Protein AF-A0A2K2TWF6-F1 (afdb_monomer_lite)

Foldseek 3Di:
DVVVVVVVVVVVVVVVVVVVVVVVCVCPPLVNLLVVLLVQLVVCLVVLVLVSSLVSLVSNCVSPVLPLVSLQSNLSSLCSLLPDPPVVDPDHSVVSLVSSLVSLVSSCVSPVQPLVSLVVQLVSCVVVVVVVSNLVSLVSSCVNHVDCVSVVVNLVSVQDDQADFQDDPWVLVVVQVCVVLVNPDDTDGLVSQQQFAEWAAEASPDIDTFGDDPPPDPDGPPVCQKDWDWDDDPDDPDDPLIETAWIWGNDPPIDTHQAHHEDADDLSVSSNQNYAYYHHERYAHADPVSCVSDNHQAYYYWQYNHPDCPSRVVHDPDDDDPSRHDGGDDPPVPPPD

pLDDT: mean 84.94, std 15.33, range [34.47, 98.81]

Secondary structure (DSSP, 8-state):
-HHHHHHHHHHHHHHHHHHHHHHHHHHTSHHHHHHHHHHHHHHHHHTT-HHHHHHHHHHHHHH-TT-HHHHHHHHHHHHHHHH-S---SSS-HHHHHHHHHHHHHHHHHH-TT-HHHHHHHHHHHHHTT-HHHHHHHHHHHHHHH--HHHHHHHHHHHSPPTTSBP--S-HHHHHHHHHHHT--SSPPBHHHHTTEEEEEEETTTEEEEEEPPTT--S-------EEEEEE---SSTT----EEEEEEESSTT---B-S-------GGGGG-TT--EEEEESS-----GGGGG---SEEE-TTS--S--TTTTTT-SSPPPGGGGS--S--TTSS--

Radius of gyration: 33.36 Å; chains: 1; bounding box: 85×52×114 Å

Sequence (337 aa):
MKKQLKLILCLSAVLLGIICAALILFFTSPKQRLGRQMTLGAKYLTENNYEEAVIAFTAAIEIAPRAAEAYIGRAEAYMGLAAAPENTSTAGPEQWYADAENDYLTALSIDESIGEAYYKLAGLYTDQSRLDDLIHILRDGYNATGDEGFRKQLDELDKPAGDDIVQWSDPVMEKMVREAINIESGPVYVKDLDSIWSLDILGDRYIFISKRPENNTTESESNSNWGYRILSRASAGDDNSWKLEAFFSLSEDSEEITVKGNIQNIDSLWYFRDLQTVQIIANHISDVSVLKRLNLISANFWANDITDTSLLEQYNAFKHNPEQFVEIGDIMSSSKN

Structure (mmCIF, N/CA/C/O backbone):
data_AF-A0A2K2TWF6-F1
#
_entry.id   AF-A0A2K2TWF6-F1
#
loop_
_atom_site.group_PDB
_atom_site.id
_atom_site.type_symbol
_atom_site.label_atom_id
_atom_site.label_alt_id
_atom_site.label_comp_id
_atom_site.label_asym_id
_atom_site.label_entity_id
_atom_site.label_seq_id
_atom_site.pdbx_PDB_ins_code
_atom_site.Cartn_x
_atom_site.Cartn_y
_atom_site.Cartn_z
_atom_site.occupancy
_atom_site.B_iso_or_equiv
_atom_site.auth_seq_id
_atom_site.auth_comp_id
_atom_site.auth_asym_id
_atom_site.auth_atom_id
_atom_site.pdbx_PDB_model_num
ATOM 1 N N . MET A 1 1 ? -53.150 34.561 57.445 1.00 69.75 1 MET A N 1
ATOM 2 C CA . MET A 1 1 ? -51.692 34.292 57.364 1.00 69.75 1 MET A CA 1
ATOM 3 C C . MET A 1 1 ? -51.300 32.837 57.641 1.00 69.75 1 MET A C 1
ATOM 5 O O . MET A 1 1 ? -50.736 32.226 56.748 1.00 69.75 1 MET A O 1
ATOM 9 N N . LYS A 1 2 ? -51.616 32.221 58.795 1.00 75.81 2 LYS A N 1
ATOM 10 C CA . LYS A 1 2 ? -51.125 30.857 59.128 1.00 75.81 2 LYS A CA 1
ATOM 11 C C . LYS A 1 2 ? -51.535 29.736 58.147 1.00 75.81 2 LYS A C 1
ATOM 13 O O . LYS A 1 2 ? -50.724 28.862 57.869 1.00 75.81 2 LYS A O 1
ATOM 18 N N . LYS A 1 3 ? -52.764 29.750 57.607 1.00 79.12 3 LYS A N 1
ATOM 19 C CA . LYS A 1 3 ? -53.224 28.749 56.614 1.00 79.12 3 LYS A CA 1
ATOM 20 C C . LYS A 1 3 ? -52.509 28.883 55.260 1.00 79.12 3 LYS A C 1
ATOM 22 O O . LYS A 1 3 ? -52.091 27.880 54.702 1.00 79.12 3 LYS A O 1
ATOM 27 N N . GLN A 1 4 ? -52.324 30.119 54.794 1.00 78.62 4 GLN A N 1
ATOM 28 C CA . GLN A 1 4 ? -51.583 30.448 53.568 1.00 78.62 4 GLN A CA 1
ATOM 29 C C . GLN A 1 4 ? -50.115 29.994 53.669 1.00 78.62 4 GLN A C 1
ATOM 31 O O . GLN A 1 4 ? -49.613 29.330 52.772 1.00 78.62 4 GLN A O 1
ATOM 36 N N . LEU A 1 5 ? -49.458 30.240 54.811 1.00 85.06 5 LEU A N 1
ATOM 37 C CA . LEU A 1 5 ? -48.076 29.804 55.049 1.00 85.06 5 LEU A CA 1
ATOM 38 C C . LEU A 1 5 ? -47.923 28.271 55.046 1.00 85.06 5 LEU A C 1
ATOM 40 O O . LEU A 1 5 ? -46.985 27.750 54.453 1.00 85.06 5 LEU A O 1
ATOM 44 N N . LYS A 1 6 ? -48.862 27.538 55.666 1.00 85.88 6 LYS A N 1
ATOM 45 C CA . LYS A 1 6 ? -48.870 26.062 55.642 1.00 85.88 6 LYS A CA 1
ATOM 46 C C . LYS A 1 6 ? -49.064 25.500 54.232 1.00 85.88 6 LYS A C 1
ATOM 48 O O . LYS A 1 6 ? -48.453 24.492 53.902 1.00 85.88 6 LYS A O 1
ATOM 53 N N . LEU A 1 7 ? -49.895 26.147 53.415 1.00 87.69 7 LEU A N 1
ATOM 54 C CA . LEU A 1 7 ? -50.130 25.733 52.033 1.00 87.69 7 LEU A CA 1
ATOM 55 C C . LEU A 1 7 ? -48.883 25.942 51.163 1.00 87.69 7 LEU A C 1
ATOM 57 O O . LEU A 1 7 ? -48.507 25.034 50.430 1.00 87.69 7 LEU A O 1
ATOM 61 N N . ILE A 1 8 ? -48.208 27.089 51.299 1.00 89.69 8 ILE A N 1
ATOM 62 C CA . ILE A 1 8 ? -46.963 27.389 50.574 1.00 89.69 8 ILE A CA 1
ATOM 63 C C . ILE A 1 8 ? -45.859 26.393 50.949 1.00 89.69 8 ILE A C 1
ATOM 65 O O . ILE A 1 8 ? -45.237 25.830 50.056 1.00 89.69 8 ILE A O 1
ATOM 69 N N . LEU A 1 9 ? -45.668 26.113 52.245 1.00 87.94 9 LEU A N 1
ATOM 70 C CA . LEU A 1 9 ? -44.689 25.121 52.716 1.00 87.94 9 LEU A CA 1
ATOM 71 C C . LEU A 1 9 ? -44.977 23.708 52.182 1.00 87.94 9 LEU A C 1
ATOM 73 O O . LEU A 1 9 ? -44.053 22.971 51.843 1.00 87.94 9 LEU A O 1
ATOM 77 N N . CYS A 1 10 ? -46.256 23.333 52.085 1.00 90.19 10 CYS A N 1
ATOM 78 C CA . CYS A 1 10 ? -46.664 22.042 51.534 1.00 90.19 10 CYS A CA 1
ATOM 79 C C . CYS A 1 10 ? -46.370 21.962 50.026 1.00 90.19 10 CYS A C 1
ATOM 81 O O . CYS A 1 10 ? -45.760 21.002 49.563 1.00 90.19 10 CYS A O 1
ATOM 83 N N . LEU A 1 11 ? -46.720 23.006 49.266 1.00 89.81 11 LEU A N 1
ATOM 84 C CA . LEU A 1 11 ? -46.451 23.084 47.826 1.00 89.81 11 LEU A CA 1
ATOM 85 C C . LEU A 1 11 ? -44.948 23.098 47.513 1.00 89.81 11 LEU A C 1
ATOM 87 O O . LEU A 1 11 ? -44.521 22.411 46.588 1.00 89.81 11 LEU A O 1
ATOM 91 N N . SER A 1 12 ? -44.132 23.812 48.296 1.00 88.19 12 SER A N 1
ATOM 92 C CA . SER A 1 12 ? -42.675 23.811 48.119 1.00 88.19 12 SER A CA 1
ATOM 93 C C . SER A 1 12 ? -42.048 22.449 48.423 1.00 88.19 12 SER A C 1
ATOM 95 O O . SER A 1 12 ? -41.129 22.039 47.722 1.00 88.19 12 SER A O 1
ATOM 97 N N . ALA A 1 13 ? -42.554 21.725 49.428 1.00 89.44 13 ALA A N 1
ATOM 98 C CA . ALA A 1 13 ? -42.077 20.380 49.749 1.00 89.44 13 ALA A CA 1
ATOM 99 C C . ALA A 1 13 ? -42.429 19.366 48.645 1.00 89.44 13 ALA A C 1
ATOM 101 O O . ALA A 1 13 ? -41.592 18.545 48.276 1.00 89.44 13 ALA A O 1
ATOM 102 N N . VAL A 1 14 ? -43.634 19.460 48.070 1.00 91.44 14 VAL A N 1
ATOM 103 C CA . VAL A 1 14 ? -44.048 18.631 46.925 1.00 91.44 14 VAL A CA 1
ATOM 104 C C . VAL A 1 14 ? -43.201 18.942 45.690 1.00 91.44 14 VAL A C 1
ATOM 106 O O . VAL A 1 14 ? -42.706 18.019 45.048 1.00 91.44 14 VAL A O 1
ATOM 109 N N . LEU A 1 15 ? -42.970 20.223 45.384 1.00 91.88 15 LEU A N 1
ATOM 110 C CA . LEU A 1 15 ? -42.128 20.630 44.257 1.00 91.88 15 LEU A CA 1
ATOM 111 C C . LEU A 1 15 ? -40.683 20.131 44.416 1.00 91.88 15 LEU A C 1
ATOM 113 O O . LEU A 1 15 ? -40.119 19.596 43.466 1.00 91.88 15 LEU A O 1
ATOM 117 N N . LEU A 1 16 ? -40.105 20.240 45.617 1.00 91.62 16 LEU A N 1
ATOM 118 C CA . LEU A 1 16 ? -38.772 19.711 45.909 1.00 91.62 16 LEU A CA 1
ATOM 119 C C . LEU A 1 16 ? -38.723 18.185 45.745 1.00 91.62 16 LEU A C 1
ATOM 121 O O . LEU A 1 16 ? -37.783 17.668 45.151 1.00 91.62 16 LEU A O 1
ATOM 125 N N . GLY A 1 17 ? -39.756 17.468 46.200 1.00 89.38 17 GLY A N 1
ATOM 126 C CA . GLY A 1 17 ? -39.878 16.022 46.003 1.00 89.38 17 GLY A CA 1
ATOM 127 C C . GLY A 1 17 ? -39.926 15.618 44.526 1.00 89.38 17 GLY A C 1
ATOM 128 O O . GLY A 1 17 ? -39.245 14.675 44.129 1.00 89.38 17 GLY A O 1
ATOM 129 N N . ILE A 1 18 ? -40.661 16.365 43.695 1.00 89.25 18 ILE A N 1
ATOM 130 C CA . ILE A 1 18 ? -40.729 16.145 42.241 1.00 89.25 18 ILE A CA 1
ATOM 131 C C . ILE A 1 18 ? -39.372 16.421 41.582 1.00 89.25 18 ILE A C 1
ATOM 133 O O . ILE A 1 18 ? -38.935 15.633 40.748 1.00 89.25 18 ILE A O 1
ATOM 137 N N . ILE A 1 19 ? -38.677 17.492 41.979 1.00 87.88 19 ILE A N 1
ATOM 138 C CA . ILE A 1 19 ? -37.335 17.817 41.470 1.00 87.88 19 ILE A CA 1
ATOM 139 C C . ILE A 1 19 ? -36.333 16.722 41.856 1.00 87.88 19 ILE A C 1
ATOM 141 O O . ILE A 1 19 ? -35.586 16.254 41.002 1.00 87.88 19 ILE A O 1
ATOM 145 N N . CYS A 1 20 ? -36.339 16.259 43.108 1.00 84.62 20 CYS A N 1
ATOM 146 C CA . CYS A 1 20 ? -35.478 15.161 43.550 1.00 84.62 20 CYS A CA 1
ATOM 147 C C . CYS A 1 20 ? -35.775 13.859 42.795 1.00 84.62 20 CYS A C 1
ATOM 149 O O . CYS A 1 20 ? -34.843 13.197 42.344 1.00 84.62 20 CYS A O 1
ATOM 151 N N . ALA A 1 21 ? -37.049 13.508 42.598 1.00 80.06 21 ALA A N 1
ATOM 152 C CA . ALA A 1 21 ? -37.434 12.333 41.821 1.00 80.06 21 ALA A CA 1
ATOM 153 C C . ALA A 1 21 ? -37.008 12.452 40.348 1.00 80.06 21 ALA A C 1
ATOM 155 O O . ALA A 1 21 ? -36.460 11.504 39.791 1.00 80.06 21 ALA A O 1
ATOM 156 N N . ALA A 1 22 ? -37.186 13.625 39.733 1.00 78.69 22 ALA A N 1
ATOM 157 C CA . ALA A 1 22 ? -36.748 13.894 38.366 1.00 78.69 22 ALA A CA 1
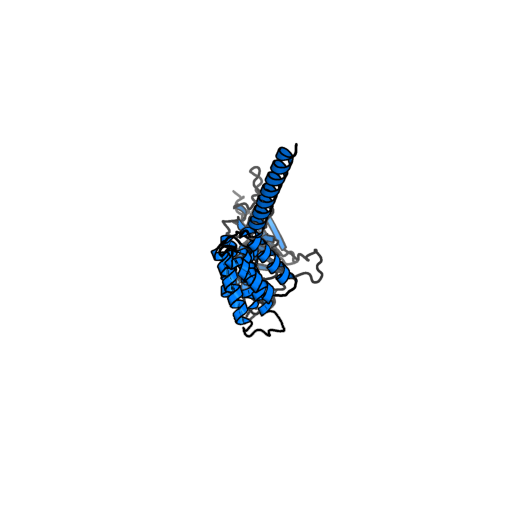ATOM 158 C C . ALA A 1 22 ? -35.220 13.809 38.222 1.00 78.69 22 ALA A C 1
ATOM 160 O O . ALA A 1 22 ? -34.733 13.232 37.254 1.00 78.69 22 ALA A O 1
ATOM 161 N N . LEU A 1 23 ? -34.459 14.314 39.200 1.00 76.12 23 LEU A N 1
ATOM 162 C CA . LEU A 1 23 ? -33.000 14.195 39.230 1.00 76.12 23 LEU A CA 1
ATOM 163 C C . LEU A 1 23 ? -32.554 12.737 39.378 1.00 76.12 23 LEU A C 1
ATOM 165 O O . LEU A 1 23 ? -31.667 12.302 38.652 1.00 76.12 23 LEU A O 1
ATOM 169 N N . ILE A 1 24 ? -33.186 11.956 40.259 1.00 75.94 24 ILE A N 1
ATOM 170 C CA . ILE A 1 24 ? -32.882 10.526 40.415 1.00 75.94 24 ILE A CA 1
ATOM 171 C C . ILE A 1 24 ? -33.171 9.771 39.114 1.00 75.94 24 ILE A C 1
ATOM 173 O O . ILE A 1 24 ? -32.321 9.012 38.654 1.00 75.94 24 ILE A O 1
ATOM 177 N N . LEU A 1 25 ? -34.326 10.006 38.484 1.00 71.56 25 LEU A N 1
ATOM 178 C CA . LEU A 1 25 ? -34.687 9.402 37.196 1.00 71.56 25 LEU A CA 1
ATOM 179 C C . LEU A 1 25 ? -33.728 9.813 36.068 1.00 71.56 25 LEU A C 1
ATOM 181 O O . LEU A 1 25 ? -33.372 8.990 35.227 1.00 71.56 25 LEU A O 1
ATOM 185 N N . PHE A 1 26 ? -33.256 11.060 36.071 1.00 72.06 26 PHE A N 1
ATOM 186 C CA . PHE A 1 26 ? -32.249 11.544 35.131 1.00 72.06 26 PHE A CA 1
ATOM 187 C C . PHE A 1 26 ? -30.906 10.820 35.332 1.00 72.06 26 PHE A C 1
ATOM 189 O O . PHE A 1 26 ? -30.399 10.210 34.386 1.00 72.06 26 PHE A O 1
ATOM 196 N N . PHE A 1 27 ? -30.385 10.785 36.566 1.00 69.06 27 PHE A N 1
ATOM 197 C CA . PHE A 1 27 ? -29.100 10.155 36.910 1.00 69.06 27 PHE A CA 1
ATOM 198 C C . PHE A 1 27 ? -29.069 8.630 36.770 1.00 69.06 27 PHE A C 1
ATOM 200 O O . PHE A 1 27 ? -27.999 8.044 36.597 1.00 69.06 27 PHE A O 1
ATOM 207 N N . THR A 1 28 ? -30.232 7.986 36.820 1.00 75.94 28 THR A N 1
ATOM 208 C CA . THR A 1 28 ? -30.375 6.530 36.651 1.00 75.94 28 THR A CA 1
ATOM 209 C C . THR A 1 28 ? -30.736 6.118 35.227 1.00 75.94 28 THR A C 1
ATOM 211 O O . THR A 1 28 ? -30.799 4.921 34.938 1.00 75.94 28 THR A O 1
ATOM 214 N N . SER A 1 29 ? -30.933 7.082 34.321 1.00 85.56 29 SER A N 1
ATOM 215 C CA . SER A 1 29 ? -31.333 6.795 32.946 1.00 85.56 29 SER A CA 1
ATOM 216 C C . SER A 1 29 ? -30.290 5.937 32.206 1.00 85.56 29 SER A C 1
ATOM 218 O O . SER A 1 29 ? -29.082 6.131 32.396 1.00 85.56 29 SER A O 1
ATOM 220 N N . PRO A 1 30 ? -30.721 5.013 31.320 1.00 86.50 30 PRO A N 1
ATOM 221 C CA . PRO A 1 30 ? -29.810 4.167 30.546 1.00 86.50 30 PRO A CA 1
ATOM 222 C C . PRO A 1 30 ? -28.743 4.964 29.790 1.00 86.50 30 PRO A C 1
ATOM 224 O O . PRO A 1 30 ? -27.576 4.597 29.820 1.00 86.50 30 PRO A O 1
ATOM 227 N N . LYS A 1 31 ? -29.110 6.116 29.210 1.00 88.12 31 LYS A N 1
ATOM 228 C CA . LYS A 1 31 ? -28.180 6.994 28.484 1.00 88.12 31 LYS A CA 1
ATOM 229 C C . LYS A 1 31 ? -27.039 7.512 29.368 1.00 88.12 31 LYS A C 1
ATOM 231 O O . LYS A 1 31 ? -25.892 7.532 28.936 1.00 88.12 31 LYS A O 1
ATOM 236 N N . GLN A 1 32 ? -27.330 7.917 30.605 1.00 88.75 32 GLN A N 1
ATOM 237 C CA . GLN A 1 32 ? -26.286 8.381 31.526 1.00 88.75 32 GLN A CA 1
ATOM 238 C C . GLN A 1 32 ? -25.436 7.246 32.076 1.00 88.75 32 GLN A C 1
ATOM 240 O O . GLN A 1 32 ? -24.232 7.416 32.265 1.00 88.75 32 GLN A O 1
ATOM 245 N N . ARG A 1 33 ? -26.052 6.090 32.341 1.00 91.12 33 ARG A N 1
ATOM 246 C CA . ARG A 1 33 ? -25.319 4.893 32.756 1.00 91.12 33 ARG A CA 1
ATOM 247 C C . ARG A 1 33 ? -24.355 4.443 31.662 1.00 91.12 33 ARG A C 1
ATOM 249 O O . ARG A 1 33 ? -23.192 4.230 31.976 1.00 91.12 33 ARG A O 1
ATOM 256 N N . LEU A 1 34 ? -24.810 4.395 30.408 1.00 94.81 34 LEU A N 1
ATOM 257 C CA . LEU A 1 34 ? -23.975 4.105 29.244 1.00 94.81 34 LEU A CA 1
ATOM 258 C C . LEU A 1 34 ? -22.795 5.074 29.167 1.00 94.81 34 LEU A C 1
ATOM 260 O O . LEU A 1 34 ? -21.652 4.637 29.198 1.00 94.81 34 LEU A O 1
ATOM 264 N N . GLY A 1 35 ? -23.063 6.386 29.159 1.00 94.38 35 GLY A N 1
ATOM 265 C CA . GLY A 1 35 ? -22.004 7.397 29.079 1.00 94.38 35 GLY A CA 1
ATOM 266 C C . GLY A 1 35 ? -20.960 7.260 30.193 1.00 94.38 35 GLY A C 1
ATOM 267 O O . GLY A 1 35 ? -19.765 7.367 29.937 1.00 94.38 35 GLY A O 1
ATOM 268 N N . ARG A 1 36 ? -21.395 6.942 31.419 1.00 94.38 36 ARG A N 1
ATOM 269 C CA . ARG A 1 36 ? -20.496 6.695 32.553 1.00 94.38 36 ARG A CA 1
ATOM 270 C C . ARG A 1 36 ? -19.623 5.459 32.349 1.00 94.38 36 ARG A C 1
ATOM 272 O O . ARG A 1 36 ? -18.432 5.544 32.620 1.00 94.38 36 ARG A O 1
ATOM 279 N N . GLN A 1 37 ? -20.203 4.345 31.900 1.00 97.81 37 GLN A N 1
ATOM 280 C CA . GLN A 1 37 ? -19.444 3.117 31.654 1.00 97.81 37 GLN A CA 1
ATOM 281 C C . GLN A 1 37 ? -18.440 3.299 30.513 1.00 97.81 37 GLN A C 1
ATOM 283 O O . GLN A 1 37 ? -17.290 2.913 30.663 1.00 97.81 37 GLN A O 1
ATOM 288 N N . MET A 1 38 ? -18.825 4.004 29.445 1.00 98.19 38 MET A N 1
ATOM 289 C CA . MET A 1 38 ? -17.913 4.371 28.355 1.00 98.19 38 MET A CA 1
ATOM 290 C C . MET A 1 38 ? -16.741 5.229 28.846 1.00 98.19 38 MET A C 1
ATOM 292 O O . MET A 1 38 ? -15.589 4.941 28.542 1.00 98.19 38 MET A O 1
ATOM 296 N N . THR A 1 39 ? -17.015 6.262 29.655 1.00 98.00 39 THR A N 1
ATOM 297 C CA . THR A 1 39 ? -15.953 7.111 30.231 1.00 98.00 39 THR A CA 1
ATOM 298 C C . THR A 1 39 ? -15.035 6.317 31.159 1.00 98.00 39 THR A C 1
ATOM 300 O O . THR A 1 39 ? -13.829 6.545 31.174 1.00 98.00 39 THR A O 1
ATOM 303 N N . LEU A 1 40 ? -15.595 5.396 31.944 1.00 97.94 40 LEU A N 1
ATOM 304 C CA . LEU A 1 40 ? -14.827 4.568 32.864 1.00 97.94 40 LEU A CA 1
ATOM 305 C C . LEU A 1 40 ? -13.935 3.568 32.116 1.00 97.94 40 LEU A C 1
ATOM 307 O O . LEU A 1 40 ? -12.756 3.478 32.436 1.00 97.94 40 LEU A O 1
ATOM 311 N N . GLY A 1 41 ? -14.467 2.884 31.099 1.00 98.19 41 GLY A N 1
ATOM 312 C CA . GLY A 1 41 ? -13.695 1.975 30.249 1.00 98.19 41 GLY A CA 1
ATOM 313 C C . GLY A 1 41 ? -12.541 2.689 29.550 1.00 98.19 41 GLY A C 1
ATOM 314 O O . GLY A 1 41 ? -11.399 2.254 29.655 1.00 98.19 41 GLY A O 1
ATOM 315 N N . ALA A 1 42 ? -12.807 3.853 28.947 1.00 98.12 42 ALA A N 1
ATOM 316 C CA . ALA A 1 42 ? -11.767 4.672 28.325 1.00 98.12 42 ALA A CA 1
ATOM 317 C C . ALA A 1 42 ? -10.696 5.122 29.334 1.00 98.12 42 ALA A C 1
ATOM 319 O O . ALA A 1 42 ? -9.506 5.081 29.037 1.00 98.12 42 ALA A O 1
ATOM 320 N N . LYS A 1 43 ? -11.099 5.506 30.553 1.00 98.38 43 LYS A N 1
ATOM 321 C CA . LYS A 1 43 ? -10.152 5.840 31.622 1.00 98.38 43 LYS A CA 1
ATOM 322 C C . LYS A 1 43 ? -9.259 4.642 31.966 1.00 98.38 43 LYS A C 1
ATOM 324 O O . LYS A 1 43 ? -8.046 4.802 32.053 1.00 98.38 43 LYS A O 1
ATOM 329 N N . TYR A 1 44 ? -9.839 3.460 32.147 1.00 98.06 44 TYR A N 1
ATOM 330 C CA . TYR A 1 44 ? -9.071 2.267 32.487 1.00 98.06 44 TYR A CA 1
ATOM 331 C C . TYR A 1 44 ? -8.105 1.847 31.375 1.00 98.06 44 TYR A C 1
ATOM 333 O O . TYR A 1 44 ? -6.965 1.517 31.691 1.00 98.06 44 TYR A O 1
ATOM 341 N N . LEU A 1 45 ? -8.489 1.981 30.099 1.00 96.81 45 LEU A N 1
ATOM 342 C CA . LEU A 1 45 ? -7.564 1.817 28.971 1.00 96.81 45 LEU A CA 1
ATOM 343 C C . LEU A 1 45 ? -6.356 2.750 29.086 1.00 96.81 45 LEU A C 1
ATOM 345 O O . LEU A 1 45 ? -5.223 2.299 28.981 1.00 96.81 45 LEU A O 1
ATOM 349 N N . THR A 1 46 ? -6.577 4.041 29.361 1.00 97.00 46 THR A N 1
ATOM 350 C CA . THR A 1 46 ? -5.468 5.007 29.492 1.00 97.00 46 THR A CA 1
ATOM 351 C C . THR A 1 46 ? -4.559 4.743 30.693 1.00 97.00 46 THR A C 1
ATOM 353 O O . THR A 1 46 ? -3.408 5.174 30.699 1.00 97.00 46 THR A O 1
ATOM 356 N N . GLU A 1 47 ? -5.069 4.051 31.712 1.00 96.25 47 GLU A N 1
ATOM 357 C CA . GLU A 1 47 ? -4.312 3.632 32.895 1.00 96.25 47 GLU A CA 1
ATOM 358 C C . GLU A 1 47 ? -3.684 2.233 32.722 1.00 96.25 47 GLU A C 1
ATOM 360 O O . GLU A 1 47 ? -3.036 1.757 33.650 1.00 96.25 47 GLU A O 1
ATOM 365 N N . ASN A 1 48 ? -3.848 1.590 31.553 1.00 94.62 48 ASN A N 1
ATOM 366 C CA . ASN A 1 48 ? -3.471 0.199 31.255 1.00 94.62 48 ASN A CA 1
ATOM 367 C C . ASN A 1 48 ? -4.101 -0.845 32.201 1.00 94.62 48 ASN A C 1
ATOM 369 O O . ASN A 1 48 ? -3.591 -1.953 32.343 1.00 94.62 48 ASN A O 1
ATOM 373 N N . ASN A 1 49 ? -5.216 -0.495 32.845 1.00 95.31 49 ASN A N 1
ATOM 374 C CA . ASN A 1 49 ? -6.002 -1.381 33.705 1.00 95.31 49 ASN A CA 1
ATOM 375 C C . ASN A 1 49 ? -7.006 -2.146 32.831 1.00 95.31 49 ASN A C 1
ATOM 377 O O . ASN A 1 49 ? -8.194 -1.815 32.768 1.00 95.31 49 ASN A O 1
ATOM 381 N N . TYR A 1 50 ? -6.501 -3.089 32.039 1.00 94.94 50 TYR A N 1
ATOM 382 C CA . TYR A 1 50 ? -7.267 -3.669 30.941 1.00 94.94 50 TYR A CA 1
ATOM 383 C C . TYR A 1 50 ? -8.433 -4.547 31.417 1.00 94.94 50 TYR A C 1
ATOM 385 O O . TYR A 1 50 ? -9.513 -4.487 30.833 1.00 94.94 50 TYR A O 1
ATOM 393 N N . GLU A 1 51 ? -8.285 -5.302 32.506 1.00 94.56 51 GLU A N 1
ATOM 394 C CA . GLU A 1 51 ? -9.366 -6.106 33.083 1.00 94.56 51 GLU A CA 1
ATOM 395 C C . GLU A 1 51 ? -10.551 -5.235 33.523 1.00 94.56 51 GLU A C 1
ATOM 397 O O . GLU A 1 51 ? -11.710 -5.531 33.213 1.00 94.56 51 GLU A O 1
ATOM 402 N N . GLU A 1 52 ? -10.285 -4.121 34.208 1.00 96.12 52 GLU A N 1
ATOM 403 C CA . GLU A 1 52 ? -11.320 -3.170 34.601 1.00 96.12 52 GLU A CA 1
ATOM 404 C C . GLU A 1 52 ? -11.954 -2.474 33.391 1.00 96.12 52 GLU A C 1
ATOM 406 O O . GLU A 1 52 ? -13.166 -2.218 33.394 1.00 96.12 52 GLU A O 1
ATOM 411 N N . ALA A 1 53 ? -11.174 -2.209 32.338 1.00 98.06 53 ALA A N 1
ATOM 412 C CA . ALA A 1 53 ? -11.702 -1.698 31.079 1.00 98.06 53 ALA A CA 1
ATOM 413 C C . ALA A 1 53 ? -12.683 -2.697 30.441 1.00 98.06 53 ALA A C 1
ATOM 415 O O . ALA A 1 53 ? -13.800 -2.304 30.089 1.00 98.06 53 ALA A O 1
ATOM 416 N N . VAL A 1 54 ? -12.332 -3.991 30.380 1.00 97.75 54 VAL A N 1
ATOM 417 C CA . VAL A 1 54 ? -13.216 -5.058 29.874 1.00 97.75 54 VAL A CA 1
ATOM 418 C C . VAL A 1 54 ? -14.538 -5.090 30.642 1.00 97.75 54 VAL A C 1
ATOM 420 O O . VAL A 1 54 ? -15.608 -5.169 30.029 1.00 97.75 54 VAL A O 1
ATOM 423 N N . ILE A 1 55 ? -14.496 -4.983 31.974 1.00 97.69 55 ILE A N 1
ATOM 424 C CA . ILE A 1 55 ? -15.699 -4.966 32.821 1.00 97.69 55 ILE A CA 1
ATOM 425 C C . ILE A 1 55 ? -16.577 -3.748 32.501 1.00 97.69 55 ILE A C 1
ATOM 427 O O . ILE A 1 55 ? -17.790 -3.889 32.310 1.00 97.69 55 ILE A O 1
ATOM 431 N N . ALA A 1 56 ? -15.987 -2.552 32.422 1.00 98.38 56 ALA A N 1
ATOM 432 C CA . ALA A 1 56 ? -16.727 -1.321 32.158 1.00 98.38 56 ALA A CA 1
ATOM 433 C C . ALA A 1 56 ? -17.377 -1.326 30.763 1.00 98.38 56 ALA A C 1
ATOM 435 O O . ALA A 1 56 ? -18.566 -1.019 30.637 1.00 98.38 56 ALA A O 1
ATOM 436 N N . PHE A 1 57 ? -16.647 -1.734 29.722 1.00 98.62 57 PHE A N 1
ATOM 437 C CA . PHE A 1 57 ? -17.205 -1.826 28.372 1.00 98.62 57 PHE A CA 1
ATOM 438 C C . PHE A 1 57 ? -18.237 -2.944 28.231 1.00 98.62 57 PHE A C 1
ATOM 440 O O . PHE A 1 57 ? -19.255 -2.748 27.571 1.00 98.62 57 PHE A O 1
ATOM 447 N N . THR A 1 58 ? -18.068 -4.071 28.927 1.00 98.69 58 THR A N 1
ATOM 448 C CA . THR A 1 58 ? -19.103 -5.115 28.980 1.00 98.69 58 THR A CA 1
ATOM 449 C C . THR A 1 58 ? -20.401 -4.567 29.575 1.00 98.69 58 THR A C 1
ATOM 451 O O . THR A 1 58 ? -21.469 -4.743 28.992 1.00 98.69 58 THR A O 1
ATOM 454 N N . ALA A 1 59 ? -20.323 -3.800 30.668 1.00 97.88 59 ALA A N 1
ATOM 455 C CA . ALA A 1 59 ? -21.495 -3.136 31.234 1.00 97.88 59 ALA A CA 1
ATOM 456 C C . ALA A 1 59 ? -22.111 -2.095 30.275 1.00 97.88 59 ALA A C 1
ATOM 458 O O . ALA A 1 59 ? -23.329 -1.907 30.271 1.00 97.88 59 ALA A O 1
ATOM 459 N N . ALA A 1 60 ? -21.303 -1.406 29.462 1.00 98.19 60 ALA A N 1
ATOM 460 C CA . ALA A 1 60 ? -21.798 -0.506 28.419 1.00 98.19 60 ALA A CA 1
ATOM 461 C C . ALA A 1 60 ? -22.572 -1.269 27.325 1.00 98.19 60 ALA A C 1
ATOM 463 O O . ALA A 1 60 ? -23.683 -0.861 26.977 1.00 98.19 60 ALA A O 1
ATOM 464 N N . ILE A 1 61 ? -22.037 -2.401 26.856 1.00 98.31 61 ILE A N 1
ATOM 465 C CA . ILE A 1 61 ? -22.664 -3.285 25.861 1.00 98.31 61 ILE A CA 1
ATOM 466 C C . ILE A 1 61 ? -23.987 -3.859 26.386 1.00 98.31 61 ILE A C 1
ATOM 468 O O . ILE A 1 61 ? -24.986 -3.853 25.670 1.00 98.31 61 ILE A O 1
ATOM 472 N N . GLU A 1 62 ? -24.053 -4.280 27.651 1.00 97.75 62 GLU A N 1
ATOM 473 C CA . GLU A 1 62 ? -25.303 -4.752 28.269 1.00 97.75 62 GLU A CA 1
ATOM 474 C C . GLU A 1 62 ? -26.397 -3.672 28.299 1.00 97.75 62 GLU A C 1
ATOM 476 O O . GLU A 1 62 ? -27.586 -3.973 28.169 1.00 97.75 62 GLU A O 1
ATOM 481 N N . ILE A 1 63 ? -26.015 -2.401 28.472 1.00 96.44 63 ILE A N 1
ATOM 482 C CA . ILE A 1 63 ? -26.953 -1.270 28.457 1.00 96.44 63 ILE A CA 1
ATOM 483 C C . ILE A 1 63 ? -27.388 -0.941 27.025 1.00 96.44 63 ILE A C 1
ATOM 485 O O . ILE A 1 63 ? -28.558 -0.618 26.798 1.00 96.44 63 ILE A O 1
ATOM 489 N N . ALA A 1 64 ? -26.456 -0.980 26.074 1.00 97.31 64 ALA A N 1
ATOM 490 C CA . ALA A 1 64 ? -26.688 -0.653 24.675 1.00 97.31 64 ALA A CA 1
ATOM 491 C C . ALA A 1 64 ? -25.955 -1.644 23.750 1.00 97.31 64 ALA A C 1
ATOM 493 O O . ALA A 1 64 ? -24.849 -1.356 23.296 1.00 97.31 64 ALA A O 1
ATOM 494 N N . PRO A 1 65 ? -26.597 -2.768 23.375 1.00 97.94 65 PRO A N 1
ATOM 495 C CA . PRO A 1 65 ? -25.952 -3.823 22.581 1.00 97.94 65 PRO A CA 1
ATOM 496 C C . PRO A 1 65 ? -25.535 -3.418 21.163 1.00 97.94 65 PRO A C 1
ATOM 498 O O . PRO A 1 65 ? -24.838 -4.173 20.496 1.00 97.94 65 PRO A O 1
ATOM 501 N N . ARG A 1 66 ? -25.993 -2.253 20.687 1.00 97.56 66 ARG A N 1
ATOM 502 C CA . ARG A 1 66 ? -25.649 -1.667 19.382 1.00 97.56 66 ARG A CA 1
ATOM 503 C C . ARG A 1 66 ? -24.678 -0.481 19.492 1.00 97.56 66 ARG A C 1
ATOM 505 O O . ARG A 1 66 ? -24.598 0.310 18.562 1.00 97.56 66 ARG A O 1
ATOM 512 N N . ALA A 1 67 ? -24.009 -0.299 20.629 1.00 97.06 67 ALA A N 1
ATOM 513 C CA . ALA A 1 67 ? -22.975 0.722 20.784 1.00 97.06 67 ALA A CA 1
ATOM 514 C C . ALA A 1 67 ? -21.645 0.189 20.230 1.00 97.06 67 ALA A C 1
ATOM 516 O O . ALA A 1 67 ? -20.916 -0.490 20.952 1.00 97.06 67 ALA A O 1
ATOM 517 N N . ALA A 1 68 ? -21.353 0.458 18.954 1.00 98.19 68 ALA A N 1
ATOM 518 C CA . ALA A 1 68 ? -20.155 -0.043 18.275 1.00 98.19 68 ALA A CA 1
ATOM 519 C C . ALA A 1 68 ? -18.861 0.361 19.005 1.00 98.19 68 ALA A C 1
ATOM 521 O O . ALA A 1 68 ? -17.968 -0.462 19.189 1.00 98.19 68 ALA A O 1
ATOM 522 N N . GLU A 1 69 ? -18.804 1.584 19.532 1.00 97.94 69 GLU A N 1
ATOM 523 C CA . GLU A 1 69 ? -17.647 2.113 20.258 1.00 97.94 69 GLU A CA 1
ATOM 524 C C . GLU A 1 69 ? -17.351 1.334 21.547 1.00 97.94 69 GLU A C 1
ATOM 526 O O . GLU A 1 69 ? -16.204 1.272 21.986 1.00 97.94 69 GLU A O 1
ATOM 531 N N . ALA A 1 70 ? -18.367 0.724 22.169 1.00 98.44 70 ALA A N 1
ATOM 532 C CA . ALA A 1 70 ? -18.172 -0.094 23.363 1.00 98.44 70 ALA A CA 1
ATOM 533 C C . ALA A 1 70 ? -17.472 -1.421 23.032 1.00 98.44 70 ALA A C 1
ATOM 535 O O . ALA A 1 70 ? -16.645 -1.879 23.818 1.00 98.44 70 ALA A O 1
ATOM 536 N N . TYR A 1 71 ? -17.768 -2.009 21.868 1.00 98.81 71 TYR A N 1
ATOM 537 C CA . TYR A 1 71 ? -17.054 -3.190 21.376 1.00 98.81 71 TYR A CA 1
ATOM 538 C C . TYR A 1 71 ? -15.615 -2.840 20.995 1.00 98.81 71 TYR A C 1
ATOM 540 O O . TYR A 1 71 ? -14.705 -3.535 21.424 1.00 98.81 71 TYR A O 1
ATOM 548 N N . ILE A 1 72 ? -15.388 -1.721 20.294 1.00 98.69 72 ILE A N 1
ATOM 549 C CA . ILE A 1 72 ? -14.031 -1.246 19.959 1.00 98.69 72 ILE A CA 1
ATOM 550 C C . ILE A 1 72 ? -13.201 -1.048 21.231 1.00 98.69 72 ILE A C 1
ATOM 552 O O . ILE A 1 72 ? -12.100 -1.583 21.334 1.00 98.69 72 ILE A O 1
ATOM 556 N N . GLY A 1 73 ? -13.744 -0.350 22.234 1.00 98.38 73 GLY A N 1
ATOM 557 C CA . GLY A 1 73 ? -13.046 -0.130 23.503 1.00 98.38 73 GLY A CA 1
ATOM 558 C C . GLY A 1 73 ? -12.748 -1.424 24.269 1.00 98.38 73 GLY A C 1
ATOM 559 O O . GLY A 1 73 ? -11.691 -1.549 24.889 1.00 98.38 73 GLY A O 1
ATOM 560 N N . ARG A 1 74 ? -13.643 -2.419 24.215 1.00 98.62 74 ARG A N 1
ATOM 561 C CA . ARG A 1 74 ? -13.395 -3.726 24.839 1.00 98.62 74 ARG A CA 1
ATOM 562 C C . ARG A 1 74 ? -12.348 -4.541 24.078 1.00 98.62 74 ARG A C 1
ATOM 564 O O . ARG A 1 74 ? -11.476 -5.120 24.719 1.00 98.62 74 ARG A O 1
ATOM 571 N N . ALA A 1 75 ? -12.381 -4.521 22.748 1.00 98.50 75 ALA A N 1
ATOM 572 C CA . ALA A 1 75 ? -11.368 -5.145 21.903 1.00 98.50 75 ALA A CA 1
ATOM 573 C C . ALA A 1 75 ? -9.972 -4.569 22.168 1.00 98.50 75 ALA A C 1
ATOM 575 O O . ALA A 1 75 ? -9.010 -5.318 22.303 1.00 98.50 75 ALA A O 1
ATOM 576 N N . GLU A 1 76 ? -9.858 -3.250 22.336 1.00 98.06 76 GLU A N 1
ATOM 577 C CA . GLU A 1 76 ? -8.593 -2.618 22.724 1.00 98.06 76 GLU A CA 1
ATOM 578 C C . GLU A 1 76 ? -8.096 -3.082 24.094 1.00 98.06 76 GLU A C 1
ATOM 580 O O . GLU A 1 76 ? -6.896 -3.290 24.276 1.00 98.06 76 GLU A O 1
ATOM 585 N N . ALA A 1 77 ? -9.003 -3.289 25.050 1.00 97.06 77 ALA A N 1
ATOM 586 C CA . ALA A 1 77 ? -8.636 -3.831 26.350 1.00 97.06 77 ALA A CA 1
ATOM 587 C C . ALA A 1 77 ? -8.121 -5.274 26.220 1.00 97.06 77 ALA A C 1
ATOM 589 O O . ALA A 1 77 ? -7.104 -5.615 26.819 1.00 97.06 77 ALA A O 1
ATOM 590 N N . TYR A 1 78 ? -8.756 -6.101 25.384 1.00 96.38 78 TYR A N 1
ATOM 591 C CA . TYR A 1 78 ? -8.264 -7.445 25.075 1.00 96.38 78 TYR A CA 1
ATOM 592 C C . TYR A 1 78 ? -6.892 -7.432 24.386 1.00 96.38 78 TYR A C 1
ATOM 594 O O . TYR A 1 78 ? -6.016 -8.199 24.779 1.00 96.38 78 TYR A O 1
ATOM 602 N N . MET A 1 79 ? -6.651 -6.524 23.435 1.00 95.62 79 MET A N 1
ATOM 603 C CA . MET A 1 79 ? -5.322 -6.337 22.833 1.00 95.62 79 MET A CA 1
ATOM 604 C C . MET A 1 79 ? -4.268 -5.967 23.887 1.00 95.62 79 MET A C 1
ATOM 606 O O . MET A 1 79 ? -3.161 -6.505 23.877 1.00 95.62 79 MET A O 1
ATOM 610 N N . GLY A 1 80 ? -4.626 -5.094 24.834 1.00 94.25 80 GLY A N 1
ATOM 611 C CA . GLY A 1 80 ? -3.778 -4.739 25.972 1.00 94.25 80 GLY A CA 1
ATOM 612 C C . GLY A 1 80 ? -3.433 -5.935 26.866 1.00 94.25 80 GLY A C 1
ATOM 613 O O . GLY A 1 80 ? -2.270 -6.105 27.236 1.00 94.25 80 GLY A O 1
ATOM 614 N N . LEU A 1 81 ? -4.413 -6.799 27.154 1.00 92.50 81 LEU A N 1
ATOM 615 C CA . LEU A 1 81 ? -4.209 -8.049 27.899 1.00 92.50 81 LEU A CA 1
ATOM 616 C C . LEU A 1 81 ? -3.302 -9.029 27.150 1.00 92.50 81 LEU A C 1
ATOM 618 O O . LEU A 1 81 ? -2.423 -9.636 27.758 1.00 92.50 81 LEU A O 1
ATOM 622 N N . ALA A 1 82 ? -3.480 -9.168 25.835 1.00 90.81 82 ALA A N 1
ATOM 623 C CA . ALA A 1 82 ? -2.660 -10.050 25.009 1.00 90.81 82 ALA A CA 1
ATOM 624 C C . ALA A 1 82 ? -1.182 -9.618 24.985 1.00 90.81 82 ALA A C 1
ATOM 626 O O . ALA A 1 82 ? -0.289 -10.465 25.009 1.00 90.81 82 ALA A O 1
ATOM 627 N N . ALA A 1 83 ? -0.928 -8.305 24.984 1.00 89.06 83 ALA A N 1
ATOM 628 C CA . ALA A 1 83 ? 0.412 -7.721 24.957 1.00 89.06 83 ALA A CA 1
ATOM 629 C C . ALA A 1 83 ? 1.090 -7.616 26.341 1.00 89.06 83 ALA A C 1
ATOM 631 O O . ALA A 1 83 ? 2.282 -7.299 26.417 1.00 89.06 83 ALA A O 1
ATOM 632 N N . ALA A 1 84 ? 0.366 -7.844 27.442 1.00 84.19 84 ALA A N 1
ATOM 633 C CA . ALA A 1 84 ? 0.898 -7.662 28.789 1.00 84.19 84 ALA A CA 1
ATOM 634 C C . ALA A 1 84 ? 1.975 -8.720 29.133 1.00 84.19 84 ALA A C 1
ATOM 636 O O . ALA A 1 84 ? 1.738 -9.922 28.991 1.00 84.19 84 ALA A O 1
ATOM 637 N N . PRO A 1 85 ? 3.158 -8.311 29.643 1.00 66.81 85 PRO A N 1
ATOM 638 C CA . PRO A 1 85 ? 4.258 -9.230 29.958 1.00 66.81 85 PRO A CA 1
ATOM 639 C C . PRO A 1 85 ? 3.954 -10.136 31.161 1.00 66.81 85 PRO A C 1
ATOM 641 O O . PRO A 1 85 ? 4.480 -11.244 31.255 1.00 66.81 85 PRO A O 1
ATOM 644 N N . GLU A 1 86 ? 3.092 -9.679 32.071 1.00 63.31 86 GLU A N 1
ATOM 645 C CA . GLU A 1 86 ? 2.552 -10.461 33.182 1.00 63.31 86 GLU A CA 1
ATOM 646 C C . GLU A 1 86 ? 1.211 -11.072 32.776 1.00 63.31 86 GLU A C 1
ATOM 648 O O . GLU A 1 86 ? 0.166 -10.737 33.331 1.00 63.31 86 GLU A O 1
ATOM 653 N N . ASN A 1 87 ? 1.219 -11.961 31.785 1.00 57.00 87 ASN A N 1
ATOM 654 C CA . ASN A 1 87 ? 0.010 -12.688 31.414 1.00 57.00 87 ASN A CA 1
ATOM 655 C C . ASN A 1 87 ? -0.311 -13.722 32.518 1.00 57.00 87 ASN A C 1
ATOM 657 O O . ASN A 1 87 ? 0.055 -14.893 32.452 1.00 57.00 87 ASN A O 1
ATOM 661 N N . THR A 1 88 ? -0.890 -13.231 33.619 1.00 52.59 88 THR A N 1
ATOM 662 C CA . THR A 1 88 ? -1.282 -13.977 34.828 1.00 52.59 88 THR A CA 1
ATOM 663 C C . THR A 1 88 ? -2.730 -14.462 34.760 1.00 52.59 88 THR A C 1
ATOM 665 O O . THR A 1 88 ? -3.199 -15.154 35.668 1.00 52.59 88 THR A O 1
ATOM 668 N N . SER A 1 89 ? -3.436 -14.131 33.676 1.00 57.38 89 SER A N 1
ATOM 669 C CA . SER A 1 89 ? -4.784 -14.612 33.418 1.00 57.38 89 SER A CA 1
ATOM 670 C C . SER A 1 89 ? -4.766 -16.054 32.909 1.00 57.38 89 SER A C 1
ATOM 672 O O . SER A 1 89 ? -3.845 -16.498 32.231 1.00 57.38 89 SER A O 1
ATOM 674 N N . THR A 1 90 ? -5.803 -16.817 33.246 1.00 56.84 90 THR A N 1
ATOM 675 C CA . THR A 1 90 ? -5.960 -18.219 32.824 1.00 56.84 90 THR A CA 1
ATOM 676 C C . THR A 1 90 ? -6.194 -18.388 31.321 1.00 56.84 90 THR A C 1
ATOM 678 O O . THR A 1 90 ? -6.047 -19.497 30.811 1.00 56.84 90 THR A O 1
ATOM 681 N N . ALA A 1 91 ? -6.595 -17.319 30.629 1.00 59.56 91 ALA A N 1
ATOM 682 C CA . ALA A 1 91 ? -6.728 -17.282 29.179 1.00 59.56 91 ALA A CA 1
ATOM 683 C C . ALA A 1 91 ? -5.385 -16.861 28.564 1.00 59.56 91 ALA A C 1
ATOM 685 O O . ALA A 1 91 ? -4.823 -15.837 28.949 1.00 59.56 91 ALA A O 1
ATOM 686 N N . GLY A 1 92 ? -4.862 -17.671 27.639 1.00 69.06 92 GLY A N 1
ATOM 687 C CA . GLY A 1 92 ? -3.647 -17.339 26.895 1.00 69.06 92 GLY A CA 1
ATOM 688 C C . GLY A 1 92 ? -3.848 -16.127 25.975 1.00 69.06 92 GLY A C 1
ATOM 689 O O . GLY A 1 92 ? -4.993 -15.775 25.669 1.00 69.06 92 GLY A O 1
ATOM 690 N N . PRO A 1 93 ? -2.759 -15.492 25.507 1.00 80.81 93 PRO A N 1
ATOM 691 C CA . PRO A 1 93 ? -2.834 -14.336 24.611 1.00 80.81 93 PRO A CA 1
ATOM 692 C C . PRO A 1 93 ? -3.650 -14.624 23.341 1.00 80.81 93 PRO A C 1
ATOM 694 O O . PRO A 1 93 ? -4.325 -13.736 22.832 1.00 80.81 93 PRO A O 1
ATOM 697 N N . GLU A 1 94 ? -3.671 -15.873 22.867 1.00 86.69 94 GLU A N 1
ATOM 698 C CA . GLU A 1 94 ? -4.442 -16.296 21.695 1.00 86.69 94 GLU A CA 1
ATOM 699 C C . GLU A 1 94 ? -5.949 -16.096 21.876 1.00 86.69 94 GLU A C 1
ATOM 701 O O . GLU A 1 94 ? -6.634 -15.697 20.936 1.00 86.69 94 GLU A O 1
ATOM 706 N N . GLN A 1 95 ? -6.468 -16.351 23.080 1.00 90.56 95 GLN A N 1
ATOM 707 C CA . GLN A 1 95 ? -7.886 -16.151 23.360 1.00 90.56 95 GLN A CA 1
ATOM 708 C C . GLN A 1 95 ? -8.231 -14.660 23.365 1.00 90.56 95 GLN A C 1
ATOM 710 O O . GLN A 1 95 ? -9.244 -14.276 22.793 1.00 90.56 95 GLN A O 1
ATOM 715 N N . TRP A 1 96 ? -7.375 -13.818 23.945 1.00 92.50 96 TRP A N 1
ATOM 716 C CA . TRP A 1 96 ? -7.600 -12.373 23.951 1.00 92.50 96 TRP A CA 1
ATOM 717 C C . TRP A 1 96 ? -7.563 -11.767 22.553 1.00 92.50 96 TRP A C 1
ATOM 719 O O . TRP A 1 96 ? -8.405 -10.930 22.239 1.00 92.50 96 TRP A O 1
ATOM 729 N N . TYR A 1 97 ? -6.665 -12.230 21.681 1.00 94.00 97 TYR A N 1
ATOM 730 C CA . TYR A 1 97 ? -6.697 -11.826 20.277 1.00 94.00 97 TYR A CA 1
ATOM 731 C C . TYR A 1 97 ? -7.998 -12.246 19.582 1.00 94.00 97 TYR A C 1
ATOM 733 O O . TYR A 1 97 ? -8.577 -11.440 18.860 1.00 94.00 97 TYR A O 1
ATOM 741 N N . ALA A 1 98 ? -8.491 -13.464 19.824 1.00 95.44 98 ALA A N 1
ATOM 742 C CA . ALA A 1 98 ? -9.758 -13.919 19.249 1.00 95.44 98 ALA A CA 1
ATOM 743 C C . ALA A 1 98 ? -10.964 -13.112 19.770 1.00 95.44 98 ALA A C 1
ATOM 745 O O . ALA A 1 98 ? -11.851 -12.752 18.995 1.00 95.44 98 ALA A O 1
ATOM 746 N N . ASP A 1 99 ? -10.985 -12.786 21.066 1.00 96.75 99 ASP A N 1
ATOM 747 C CA . ASP A 1 99 ? -12.027 -11.952 21.672 1.00 96.75 99 ASP A CA 1
ATOM 748 C C . ASP A 1 99 ? -11.980 -10.514 21.114 1.00 96.75 99 ASP A C 1
ATOM 750 O O . ASP A 1 99 ? -13.026 -9.940 20.795 1.00 96.75 99 ASP A O 1
ATOM 754 N N . ALA A 1 100 ? -10.779 -9.951 20.920 1.00 98.06 100 ALA A N 1
ATOM 755 C CA . ALA A 1 100 ? -10.585 -8.645 20.288 1.00 98.06 100 ALA A CA 1
ATOM 756 C C . ALA A 1 100 ? -11.058 -8.630 18.828 1.00 98.06 100 ALA A C 1
ATOM 758 O O . ALA A 1 100 ? -11.820 -7.746 18.436 1.00 98.06 100 ALA A O 1
ATOM 759 N N . GLU A 1 101 ? -10.646 -9.620 18.034 1.00 98.31 101 GLU A N 1
ATOM 760 C CA . GLU A 1 101 ? -11.067 -9.786 16.640 1.00 98.31 101 GLU A CA 1
ATOM 761 C C . GLU A 1 101 ? -12.594 -9.857 16.539 1.00 98.31 101 GLU A C 1
ATOM 763 O O . GLU A 1 101 ? -13.201 -9.115 15.764 1.00 98.31 101 GLU A O 1
ATOM 768 N N . ASN A 1 102 ? -13.235 -10.678 17.375 1.00 98.50 102 ASN A N 1
ATOM 769 C CA . ASN A 1 102 ? -14.688 -10.805 17.396 1.00 98.50 102 ASN A CA 1
ATOM 770 C C . ASN A 1 102 ? -15.390 -9.480 17.736 1.00 98.50 102 ASN A C 1
ATOM 772 O O . ASN A 1 102 ? -16.410 -9.148 17.127 1.00 98.50 102 ASN A O 1
ATOM 776 N N . ASP A 1 103 ? -14.871 -8.713 18.693 1.00 98.75 103 ASP A N 1
ATOM 777 C CA . ASP A 1 103 ? -15.456 -7.428 19.070 1.00 98.75 103 ASP A CA 1
ATOM 778 C C . ASP A 1 103 ? -15.268 -6.358 17.983 1.00 98.75 103 ASP A C 1
ATOM 780 O O . ASP A 1 103 ? -16.222 -5.636 17.677 1.00 98.75 103 ASP A O 1
ATOM 784 N N . TYR A 1 104 ? -14.105 -6.288 17.325 1.00 98.69 104 TYR A N 1
ATOM 785 C CA . TYR A 1 104 ? -13.924 -5.395 16.175 1.00 98.69 104 TYR A CA 1
ATOM 786 C C . TYR A 1 104 ? -14.848 -5.768 15.009 1.00 98.69 104 TYR A C 1
ATOM 788 O O . TYR A 1 104 ? -15.508 -4.894 14.444 1.00 98.69 104 TYR A O 1
ATOM 796 N N . LEU A 1 105 ? -14.967 -7.059 14.683 1.00 98.44 105 LEU A N 1
ATOM 797 C CA . LEU A 1 105 ? -15.903 -7.538 13.660 1.00 98.44 105 LEU A CA 1
ATOM 798 C C . LEU A 1 105 ? -17.359 -7.245 14.046 1.00 98.44 105 LEU A C 1
ATOM 800 O O . LEU A 1 105 ? -18.169 -6.872 13.196 1.00 98.44 105 LEU A O 1
ATOM 804 N N . THR A 1 106 ? -17.698 -7.348 15.332 1.00 98.69 106 THR A N 1
ATOM 805 C CA . THR A 1 106 ? -19.029 -6.982 15.829 1.00 98.69 106 THR A CA 1
ATOM 806 C C . THR A 1 106 ? -19.288 -5.487 15.649 1.00 98.69 106 THR A C 1
ATOM 808 O O . THR A 1 106 ? -20.368 -5.120 15.184 1.00 98.69 106 THR A O 1
ATOM 811 N N . ALA A 1 107 ? -18.313 -4.623 15.943 1.00 98.56 107 ALA A N 1
ATOM 812 C CA . ALA A 1 107 ? -18.425 -3.186 15.703 1.00 98.56 107 ALA A CA 1
ATOM 813 C C . ALA A 1 107 ? -18.685 -2.876 14.218 1.00 98.56 107 ALA A C 1
ATOM 815 O O . ALA A 1 107 ? -19.628 -2.146 13.915 1.00 98.56 107 ALA A O 1
ATOM 816 N N . LEU A 1 108 ? -17.945 -3.515 13.304 1.00 98.31 108 LEU A N 1
ATOM 817 C CA . LEU A 1 108 ? -18.153 -3.385 11.856 1.00 98.31 108 LEU A CA 1
ATOM 818 C C . LEU A 1 108 ? -19.511 -3.927 11.393 1.00 98.31 108 LEU A C 1
ATOM 820 O O . LEU A 1 108 ? -20.134 -3.365 10.499 1.00 98.31 108 LEU A O 1
ATOM 824 N N . SER A 1 109 ? -20.029 -4.981 12.031 1.00 98.19 109 SER A N 1
ATOM 825 C CA . SER A 1 109 ? -21.382 -5.483 11.744 1.00 98.19 109 SER A CA 1
ATOM 826 C C . SER A 1 109 ? -22.496 -4.520 12.189 1.00 98.19 109 SER A C 1
ATOM 828 O O . SER A 1 109 ? -23.622 -4.582 11.687 1.00 98.19 109 SER A O 1
ATOM 830 N N . ILE A 1 110 ? -22.209 -3.650 13.166 1.00 98.38 110 ILE A N 1
ATOM 831 C CA . ILE A 1 110 ? -23.133 -2.616 13.645 1.00 98.38 110 ILE A CA 1
ATOM 832 C C . ILE A 1 110 ? -23.077 -1.394 12.728 1.00 98.38 110 ILE A C 1
ATOM 834 O O . ILE A 1 110 ? -24.140 -0.849 12.411 1.00 98.38 110 ILE A O 1
ATOM 838 N N . ASP A 1 111 ? -21.870 -0.982 12.338 1.00 97.88 111 ASP A N 1
ATOM 839 C CA . ASP A 1 111 ? -21.597 0.144 11.450 1.00 97.88 111 ASP A CA 1
ATOM 840 C C . ASP A 1 111 ? -20.297 -0.100 10.659 1.00 97.88 111 ASP A C 1
ATOM 842 O O . ASP A 1 111 ? -19.189 -0.013 11.191 1.00 97.88 111 ASP A O 1
ATOM 846 N N . GLU A 1 112 ? -20.449 -0.394 9.367 1.00 96.94 112 GLU A N 1
ATOM 847 C CA . GLU A 1 112 ? -19.341 -0.672 8.446 1.00 96.94 112 GLU A CA 1
ATOM 848 C C . GLU A 1 112 ? -18.561 0.588 8.045 1.00 96.94 112 GLU A C 1
ATOM 850 O O . GLU A 1 112 ? -17.526 0.490 7.404 1.00 96.94 112 GLU A O 1
ATOM 855 N N . SER A 1 113 ? -19.015 1.791 8.411 1.00 97.12 113 SER A N 1
ATOM 856 C CA . SER A 1 113 ? -18.313 3.037 8.068 1.00 97.12 113 SER A CA 1
ATOM 857 C C . SER A 1 113 ? -17.186 3.393 9.046 1.00 97.12 113 SER A C 1
ATOM 859 O O . SER A 1 113 ? -16.459 4.371 8.842 1.00 97.12 113 SER A O 1
ATOM 861 N N . ILE A 1 114 ? -17.003 2.599 10.106 1.00 97.25 114 ILE A N 1
ATOM 862 C CA . ILE A 1 114 ? -16.004 2.844 11.148 1.00 97.25 114 ILE A CA 1
ATOM 863 C C . ILE A 1 114 ? -14.604 2.439 10.658 1.00 97.25 114 ILE A C 1
ATOM 865 O O . ILE A 1 114 ? -14.113 1.345 10.939 1.00 97.25 114 ILE A O 1
ATOM 869 N N . GLY A 1 115 ? -13.914 3.370 9.991 1.00 97.31 115 GLY A N 1
ATOM 870 C CA . GLY A 1 115 ? -12.522 3.193 9.550 1.00 97.31 115 GLY A CA 1
ATOM 871 C C . GLY A 1 115 ? -11.563 2.759 10.667 1.00 97.31 115 GLY A C 1
ATOM 872 O O . GLY A 1 115 ? -10.684 1.932 10.445 1.00 97.31 115 GLY A O 1
ATOM 873 N N . GLU A 1 116 ? -11.768 3.246 11.896 1.00 97.69 116 GLU A N 1
ATOM 874 C CA . GLU A 1 116 ? -10.957 2.859 13.059 1.00 97.69 116 GLU A CA 1
ATOM 875 C C . GLU A 1 116 ? -10.955 1.341 13.298 1.00 97.69 116 GLU A C 1
ATOM 877 O O . GLU A 1 116 ? -9.891 0.765 13.518 1.00 97.69 116 GLU A O 1
ATOM 882 N N . ALA A 1 117 ? -12.107 0.670 13.201 1.00 98.00 117 ALA A N 1
ATOM 883 C CA . ALA A 1 117 ? -12.201 -0.765 13.461 1.00 98.00 117 ALA A CA 1
ATOM 884 C C . ALA A 1 117 ? -11.446 -1.597 12.406 1.00 98.00 117 ALA A C 1
ATOM 886 O O . ALA A 1 117 ? -10.787 -2.574 12.763 1.00 98.00 117 ALA A O 1
ATOM 887 N N . TYR A 1 118 ? -11.450 -1.172 11.135 1.00 98.56 118 TYR A N 1
ATOM 888 C CA . TYR A 1 118 ? -10.629 -1.794 10.088 1.00 98.56 118 TYR A CA 1
ATOM 889 C C . TYR A 1 118 ? -9.132 -1.658 10.373 1.00 98.56 118 TYR A C 1
ATOM 891 O O . TYR A 1 118 ? -8.410 -2.650 10.296 1.00 98.56 118 TYR A O 1
ATOM 899 N N . TYR A 1 119 ? -8.653 -0.465 10.749 1.00 98.38 119 TYR A N 1
ATOM 900 C CA . TYR A 1 119 ? -7.238 -0.277 11.094 1.00 98.38 119 TYR A CA 1
ATOM 901 C C . TYR A 1 119 ? -6.821 -1.104 12.311 1.00 98.38 119 TYR A C 1
ATOM 903 O O . TYR A 1 119 ? -5.708 -1.629 12.343 1.00 98.38 119 TYR A O 1
ATOM 911 N N . LYS A 1 120 ? -7.699 -1.246 13.308 1.00 98.25 120 LYS A N 1
ATOM 912 C CA . LYS A 1 120 ? -7.415 -2.056 14.498 1.00 98.25 120 LYS A CA 1
ATOM 913 C C . LYS A 1 120 ? -7.331 -3.548 14.168 1.00 98.25 120 LYS A C 1
ATOM 915 O O . LYS A 1 120 ? -6.398 -4.202 14.627 1.00 98.25 120 LYS A O 1
ATOM 920 N N . LEU A 1 121 ? -8.226 -4.067 13.321 1.00 98.25 121 LEU A N 1
ATOM 921 C CA . LEU A 1 121 ? -8.130 -5.439 12.804 1.00 98.25 121 LEU A CA 1
ATOM 922 C C . LEU A 1 121 ? -6.887 -5.647 11.935 1.00 98.25 121 LEU A C 1
ATOM 924 O O . LEU A 1 121 ? -6.206 -6.654 12.091 1.00 98.25 121 LEU A O 1
ATOM 928 N N . ALA A 1 122 ? -6.553 -4.692 11.065 1.00 97.56 122 ALA A N 1
ATOM 929 C CA . ALA A 1 122 ? -5.325 -4.742 10.275 1.00 97.56 122 ALA A CA 1
ATOM 930 C C . ALA A 1 122 ? -4.078 -4.809 11.178 1.00 97.56 122 ALA A C 1
ATOM 932 O O . ALA A 1 122 ? -3.192 -5.633 10.953 1.00 97.56 122 ALA A O 1
ATOM 933 N N . GLY A 1 123 ? -4.032 -4.005 12.246 1.00 96.62 123 GLY A N 1
ATOM 934 C CA . GLY A 1 123 ? -2.979 -4.080 13.262 1.00 96.62 123 GLY A CA 1
ATOM 935 C C . GLY A 1 123 ? -2.908 -5.454 13.934 1.00 96.62 123 GLY A C 1
ATOM 936 O O . GLY A 1 123 ? -1.842 -6.062 13.966 1.00 96.62 123 GLY A O 1
ATOM 937 N N . LEU A 1 124 ? -4.050 -5.991 14.376 1.00 96.31 124 LEU A N 1
ATOM 938 C CA . LEU A 1 124 ? -4.142 -7.328 14.975 1.00 96.31 124 LEU A CA 1
ATOM 939 C C . LEU A 1 124 ? -3.618 -8.416 14.024 1.00 96.31 124 LEU A C 1
ATOM 941 O O . LEU A 1 124 ? -2.781 -9.229 14.416 1.00 96.31 124 LEU A O 1
ATOM 945 N N . TYR A 1 125 ? -4.061 -8.431 12.766 1.00 95.62 125 TYR A N 1
ATOM 946 C CA . TYR A 1 125 ? -3.601 -9.415 11.782 1.00 95.62 125 TYR A CA 1
ATOM 947 C C . TYR A 1 125 ? -2.124 -9.252 11.429 1.00 95.62 125 TYR A C 1
ATOM 949 O O . TYR A 1 125 ? -1.447 -10.253 11.191 1.00 95.62 125 TYR A O 1
ATOM 957 N N . THR A 1 126 ? -1.603 -8.024 11.457 1.00 92.81 126 THR A N 1
ATOM 958 C CA . THR A 1 126 ? -0.166 -7.760 11.307 1.00 92.81 126 THR A CA 1
ATOM 959 C C . THR A 1 126 ? 0.621 -8.391 12.456 1.00 92.81 126 THR A C 1
ATOM 961 O O . THR A 1 126 ? 1.541 -9.168 12.200 1.00 92.81 126 THR A O 1
ATOM 964 N N . ASP A 1 127 ? 0.220 -8.143 13.707 1.00 90.62 127 ASP A N 1
ATOM 965 C CA . ASP A 1 127 ? 0.873 -8.700 14.901 1.00 90.62 127 ASP A CA 1
ATOM 966 C C . ASP A 1 127 ? 0.849 -10.236 14.906 1.00 90.62 127 ASP A C 1
ATOM 968 O O . ASP A 1 127 ? 1.808 -10.889 15.322 1.00 90.62 127 ASP A O 1
ATOM 972 N N . GLN A 1 128 ? -0.229 -10.830 14.388 1.00 88.94 128 GLN A N 1
ATOM 973 C CA . GLN A 1 128 ? -0.382 -12.281 14.266 1.00 88.94 128 GLN A CA 1
ATOM 974 C C . GLN A 1 128 ? 0.217 -12.877 12.983 1.00 88.94 128 GLN A C 1
ATOM 976 O O . GLN A 1 128 ? 0.115 -14.086 12.774 1.00 88.94 128 GLN A O 1
ATOM 981 N N . SER A 1 129 ? 0.839 -12.068 12.116 1.00 86.81 129 SER A N 1
ATOM 982 C CA . 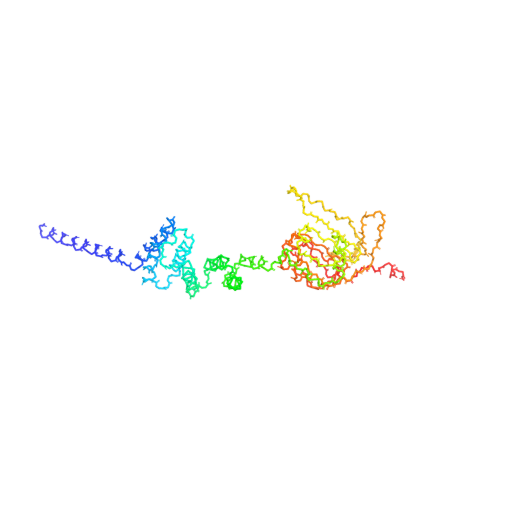SER A 1 129 ? 1.358 -12.502 10.807 1.00 86.81 129 SER A CA 1
ATOM 983 C C . SER A 1 129 ? 0.306 -13.193 9.915 1.00 86.81 129 SER A C 1
ATOM 985 O O . SER A 1 129 ? 0.626 -14.072 9.114 1.00 86.81 129 SER A O 1
ATOM 987 N N . ARG A 1 130 ? -0.966 -12.799 10.040 1.00 88.94 130 ARG A N 1
ATOM 988 C CA . ARG A 1 130 ? -2.110 -13.313 9.269 1.00 88.94 130 ARG A CA 1
ATOM 989 C C . ARG A 1 130 ? -2.313 -12.479 8.002 1.00 88.94 130 ARG A C 1
ATOM 991 O O . ARG A 1 130 ? -3.219 -11.655 7.918 1.00 88.94 130 ARG A O 1
ATOM 998 N N . LEU A 1 131 ? -1.437 -12.679 7.018 1.00 81.56 131 LEU A N 1
ATOM 999 C CA . LEU A 1 131 ? -1.371 -11.835 5.817 1.00 81.56 131 LEU A CA 1
ATOM 1000 C C . LEU A 1 131 ? -2.654 -11.858 4.966 1.00 81.56 131 LEU A C 1
ATOM 1002 O O . LEU A 1 131 ? -3.085 -10.810 4.493 1.00 81.56 131 LEU A O 1
ATOM 1006 N N . ASP A 1 132 ? -3.281 -13.022 4.790 1.00 74.75 132 ASP A N 1
ATOM 1007 C CA . ASP A 1 132 ? -4.504 -13.131 3.982 1.00 74.75 132 ASP A CA 1
ATOM 1008 C C . ASP A 1 132 ? -5.661 -12.327 4.600 1.00 74.75 132 ASP A C 1
ATOM 1010 O O . ASP A 1 132 ? -6.348 -11.577 3.901 1.00 74.75 132 ASP A O 1
ATOM 1014 N N . ASP A 1 133 ? -5.823 -12.421 5.923 1.00 88.81 133 ASP A N 1
ATOM 1015 C CA . ASP A 1 133 ? -6.839 -11.675 6.670 1.00 88.81 133 ASP A CA 1
ATOM 1016 C C . ASP A 1 133 ? -6.545 -10.166 6.659 1.00 88.81 133 ASP A C 1
ATOM 1018 O O . ASP A 1 133 ? -7.459 -9.355 6.492 1.00 88.81 133 ASP A O 1
ATOM 1022 N N . LEU A 1 134 ? -5.265 -9.781 6.755 1.00 94.50 134 LEU A N 1
ATOM 1023 C CA . LEU A 1 134 ? -4.810 -8.395 6.618 1.00 94.50 134 LEU A CA 1
ATOM 1024 C C . LEU A 1 134 ? -5.191 -7.808 5.251 1.00 94.50 134 LEU A C 1
ATOM 1026 O O . LEU A 1 134 ? -5.798 -6.742 5.177 1.00 94.50 134 LEU A O 1
ATOM 1030 N N . ILE A 1 135 ? -4.883 -8.510 4.160 1.00 83.75 135 ILE A N 1
ATOM 1031 C CA . ILE A 1 135 ? -5.222 -8.049 2.808 1.00 83.75 135 ILE A CA 1
ATOM 1032 C C . ILE A 1 135 ? -6.741 -7.927 2.648 1.00 83.75 135 ILE A C 1
ATOM 1034 O O . ILE A 1 135 ? -7.224 -6.956 2.059 1.00 83.75 135 ILE A O 1
ATOM 1038 N N . HIS A 1 136 ? -7.502 -8.893 3.169 1.00 82.56 136 HIS A N 1
ATOM 1039 C CA . HIS A 1 136 ? -8.959 -8.860 3.105 1.00 82.56 136 HIS A CA 1
ATOM 1040 C C . HIS A 1 136 ? -9.524 -7.640 3.839 1.00 82.56 136 HIS A C 1
ATOM 1042 O O . HIS A 1 136 ? -10.282 -6.868 3.252 1.00 82.56 136 HIS A O 1
ATOM 1048 N N . ILE A 1 137 ? -9.118 -7.417 5.092 1.00 97.31 137 ILE A N 1
ATOM 1049 C CA . ILE A 1 137 ? -9.695 -6.349 5.911 1.00 97.31 137 ILE A CA 1
ATOM 1050 C C . ILE A 1 137 ? -9.304 -4.952 5.423 1.00 97.31 137 ILE A C 1
ATOM 1052 O O . ILE A 1 137 ? -10.118 -4.034 5.495 1.00 97.31 137 ILE A O 1
ATOM 1056 N N . LEU A 1 138 ? -8.101 -4.782 4.863 1.00 95.88 138 LEU A N 1
ATOM 1057 C CA . LEU A 1 138 ? -7.699 -3.521 4.238 1.00 95.88 138 LEU A CA 1
ATOM 1058 C C . LEU A 1 138 ? -8.534 -3.224 2.983 1.00 95.88 138 LEU A C 1
ATOM 1060 O O . LEU A 1 138 ? -8.935 -2.081 2.764 1.00 95.88 138 LEU A O 1
ATOM 1064 N N . ARG A 1 139 ? -8.845 -4.241 2.166 1.00 89.19 139 ARG A N 1
ATOM 1065 C CA . ARG A 1 139 ? -9.730 -4.070 0.999 1.00 89.19 139 ARG A CA 1
ATOM 1066 C C . ARG A 1 139 ? -11.143 -3.699 1.422 1.00 89.19 139 ARG A C 1
ATOM 1068 O O . ARG A 1 139 ? -11.716 -2.778 0.845 1.00 89.19 139 ARG A O 1
ATOM 1075 N N . ASP A 1 140 ? -11.684 -4.385 2.423 1.00 92.75 140 ASP A N 1
ATOM 1076 C CA . ASP A 1 140 ? -13.008 -4.071 2.959 1.00 92.75 140 ASP A CA 1
ATOM 1077 C C . ASP A 1 140 ? -13.048 -2.648 3.523 1.00 92.75 140 ASP A C 1
ATOM 1079 O O . ASP A 1 140 ? -13.970 -1.896 3.208 1.00 92.75 140 ASP A O 1
ATOM 1083 N N . GLY A 1 141 ? -12.013 -2.243 4.266 1.00 97.25 141 GLY A N 1
ATOM 1084 C CA . GLY A 1 141 ? -11.881 -0.891 4.804 1.00 97.25 141 GLY A CA 1
ATOM 1085 C C . GLY A 1 141 ? -11.859 0.177 3.714 1.00 97.25 141 GLY A C 1
ATOM 1086 O O . GLY A 1 141 ? -12.593 1.165 3.805 1.00 97.25 141 GLY A O 1
ATOM 1087 N N . TYR A 1 142 ? -11.089 -0.034 2.640 1.00 93.56 142 TYR A N 1
ATOM 1088 C CA . TYR A 1 142 ? -11.089 0.862 1.481 1.00 93.56 142 TYR A CA 1
ATOM 1089 C C . TYR A 1 142 ? -12.475 0.949 0.831 1.00 93.56 142 TYR A C 1
ATOM 1091 O O . TYR A 1 142 ? -12.975 2.045 0.586 1.00 93.56 142 TYR A O 1
ATOM 1099 N N . ASN A 1 143 ? -13.122 -0.192 0.593 1.00 89.25 143 ASN A N 1
ATOM 1100 C CA . ASN A 1 143 ? -14.424 -0.241 -0.069 1.00 89.25 143 ASN A CA 1
ATOM 1101 C C . ASN A 1 143 ? -15.531 0.434 0.754 1.00 89.25 143 ASN A C 1
ATOM 1103 O O . ASN A 1 143 ? -16.396 1.095 0.181 1.00 89.25 143 ASN A O 1
ATOM 1107 N N . ALA A 1 144 ? -15.509 0.272 2.078 1.00 93.25 144 ALA A N 1
ATOM 1108 C CA . ALA A 1 144 ? -16.533 0.811 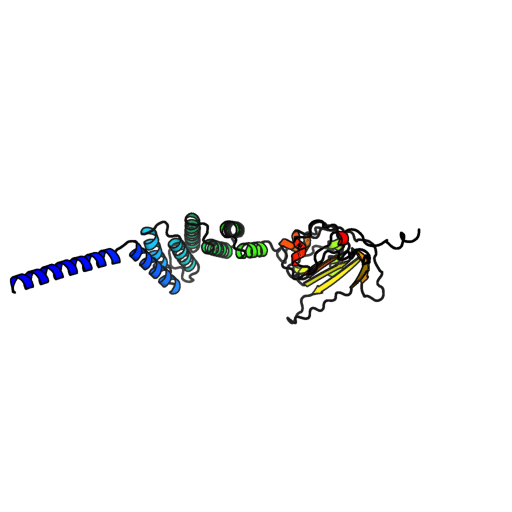2.966 1.00 93.25 144 ALA A CA 1
ATOM 1109 C C . ALA A 1 144 ? -16.360 2.314 3.240 1.00 93.25 144 ALA A C 1
ATOM 1111 O O . ALA A 1 144 ? -17.346 3.034 3.399 1.00 93.25 144 ALA A O 1
ATOM 1112 N N . THR A 1 145 ? -15.117 2.804 3.287 1.00 96.38 145 THR A N 1
ATOM 1113 C CA . THR A 1 145 ? -14.819 4.170 3.762 1.00 96.38 145 THR A CA 1
ATOM 1114 C C . THR A 1 145 ? -14.269 5.108 2.689 1.00 96.38 145 THR A C 1
ATOM 1116 O O . THR A 1 145 ? -14.370 6.326 2.835 1.00 96.38 145 THR A O 1
ATOM 1119 N N . GLY A 1 146 ? -13.679 4.571 1.619 1.00 89.88 146 GLY A N 1
ATOM 1120 C CA . GLY A 1 146 ? -12.907 5.340 0.643 1.00 89.88 146 GLY A CA 1
ATOM 1121 C C . GLY A 1 146 ? -11.594 5.913 1.193 1.00 89.88 146 GLY A C 1
ATOM 1122 O O . GLY A 1 146 ? -11.010 6.784 0.552 1.00 89.88 146 GLY A O 1
ATOM 1123 N N . ASP A 1 147 ? -11.134 5.477 2.373 1.00 95.31 147 ASP A N 1
ATOM 1124 C CA . ASP A 1 147 ? -9.879 5.948 2.964 1.00 95.31 147 ASP A CA 1
ATOM 1125 C C . ASP A 1 147 ? -8.663 5.373 2.215 1.00 95.31 147 ASP A C 1
ATOM 1127 O O . ASP A 1 147 ? -8.374 4.174 2.230 1.00 95.31 147 ASP A O 1
ATOM 1131 N N . GLU A 1 148 ? -7.922 6.271 1.571 1.00 91.56 148 GLU A N 1
ATOM 1132 C CA . GLU A 1 148 ? -6.704 5.992 0.809 1.00 91.56 148 GLU A CA 1
ATOM 1133 C C . GLU A 1 148 ? -5.566 5.395 1.654 1.00 91.56 148 GLU A C 1
ATOM 1135 O O . GLU A 1 148 ? -4.665 4.755 1.107 1.00 91.56 148 GLU A O 1
ATOM 1140 N N . GLY A 1 149 ? -5.600 5.547 2.982 1.00 94.25 149 GLY A N 1
ATOM 1141 C CA . GLY A 1 149 ? -4.633 4.915 3.876 1.00 94.25 149 GLY A CA 1
ATOM 1142 C C . GLY A 1 149 ? -4.659 3.384 3.801 1.00 94.25 149 GLY A C 1
ATOM 1143 O O . GLY A 1 149 ? -3.596 2.760 3.838 1.00 94.25 149 GLY A O 1
ATOM 1144 N N . PHE A 1 150 ? -5.831 2.773 3.586 1.00 93.94 150 PHE A N 1
ATOM 1145 C CA . PHE A 1 150 ? -5.946 1.327 3.367 1.00 93.94 150 PHE A CA 1
ATOM 1146 C C . PHE A 1 150 ? -5.316 0.891 2.045 1.00 93.94 150 PHE A C 1
ATOM 1148 O O . PHE A 1 150 ? -4.581 -0.097 2.008 1.00 93.94 150 PHE A O 1
ATOM 1155 N N . ARG A 1 151 ? -5.558 1.650 0.966 1.00 86.12 151 ARG A N 1
ATOM 1156 C CA . ARG A 1 151 ? -4.949 1.383 -0.345 1.00 86.12 151 ARG A CA 1
ATOM 1157 C C . ARG A 1 151 ? -3.431 1.469 -0.263 1.00 86.12 151 ARG A C 1
ATOM 1159 O O . ARG A 1 151 ? -2.751 0.574 -0.741 1.00 86.12 151 ARG A O 1
ATOM 1166 N N . LYS A 1 152 ? -2.909 2.479 0.433 1.00 87.25 152 LYS A N 1
ATOM 1167 C CA . LYS A 1 152 ? -1.469 2.617 0.650 1.00 87.25 152 LYS A CA 1
ATOM 1168 C C . LYS A 1 152 ? -0.865 1.407 1.375 1.00 87.25 152 LYS A C 1
ATOM 1170 O O . LYS A 1 152 ? 0.183 0.931 0.957 1.00 87.25 152 LYS A O 1
ATOM 1175 N N . GLN A 1 153 ? -1.510 0.897 2.429 1.00 90.94 153 GLN A N 1
ATOM 1176 C CA . GLN A 1 153 ? -1.027 -0.310 3.116 1.00 90.94 153 GLN A CA 1
ATOM 1177 C C . GLN A 1 153 ? -1.090 -1.551 2.216 1.00 90.94 153 GLN A C 1
ATOM 1179 O O . GLN A 1 153 ? -0.157 -2.347 2.214 1.00 90.94 153 GLN A O 1
ATOM 1184 N N . LEU A 1 154 ? -2.147 -1.705 1.410 1.00 86.25 154 LEU A N 1
ATOM 1185 C CA . LEU A 1 154 ? -2.231 -2.781 0.416 1.00 86.25 154 LEU A CA 1
ATOM 1186 C C . LEU A 1 154 ? -1.099 -2.703 -0.612 1.00 86.25 154 LEU A C 1
ATOM 1188 O O . LEU A 1 154 ? -0.480 -3.722 -0.907 1.00 86.25 154 LEU A O 1
ATOM 1192 N N . ASP A 1 155 ? -0.810 -1.505 -1.116 1.00 81.06 155 ASP A N 1
ATOM 1193 C CA . ASP A 1 155 ? 0.275 -1.277 -2.070 1.00 81.06 155 ASP A CA 1
ATOM 1194 C C . ASP A 1 155 ? 1.643 -1.587 -1.439 1.00 81.06 155 ASP A C 1
ATOM 1196 O O . ASP A 1 155 ? 2.530 -2.101 -2.113 1.00 81.06 155 ASP A O 1
ATOM 1200 N N . GLU A 1 156 ? 1.827 -1.308 -0.143 1.00 80.69 156 GLU A N 1
ATOM 1201 C CA . GLU A 1 156 ? 3.038 -1.673 0.604 1.00 80.69 156 GLU A CA 1
ATOM 1202 C C . GLU A 1 156 ? 3.181 -3.191 0.792 1.00 80.69 156 GLU A C 1
ATOM 1204 O O . GLU A 1 156 ? 4.296 -3.699 0.680 1.00 80.69 156 GLU A O 1
ATOM 1209 N N . LEU A 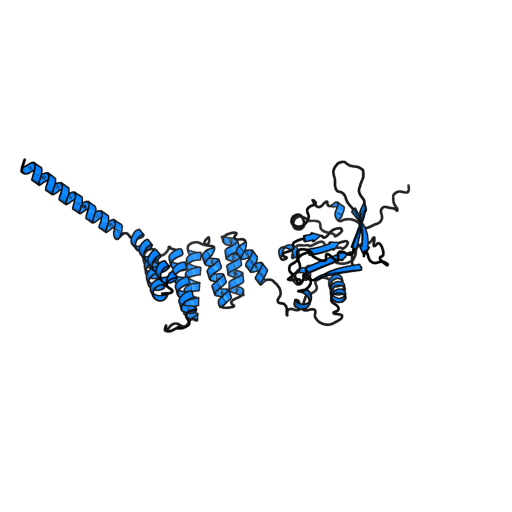1 157 ? 2.081 -3.913 1.031 1.00 81.44 157 LEU A N 1
ATOM 1210 C CA . LEU A 1 157 ? 2.074 -5.375 1.186 1.00 81.44 157 LEU A CA 1
ATOM 1211 C C . LEU A 1 157 ? 2.297 -6.128 -0.128 1.00 81.44 157 LEU A C 1
ATOM 1213 O O . LEU A 1 157 ? 2.854 -7.222 -0.107 1.00 81.44 157 LEU A O 1
ATOM 1217 N N . ASP A 1 158 ? 1.858 -5.570 -1.258 1.00 73.81 158 ASP A N 1
ATOM 1218 C CA . ASP A 1 158 ? 2.048 -6.189 -2.576 1.00 73.81 158 ASP A CA 1
ATOM 1219 C C . ASP A 1 158 ? 3.529 -6.113 -3.015 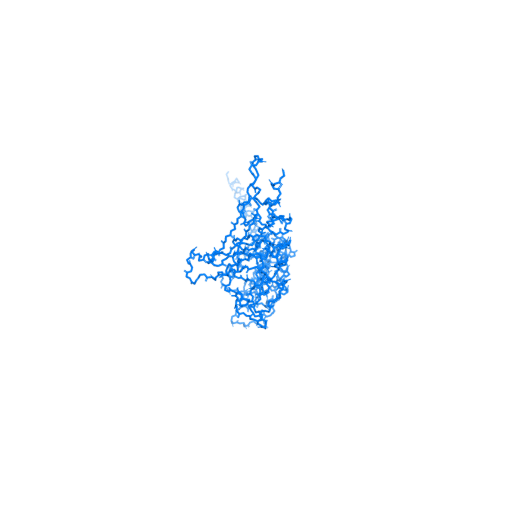1.00 73.81 158 ASP A C 1
ATOM 1221 O O . ASP A 1 158 ? 3.957 -6.880 -3.883 1.00 73.81 158 ASP A O 1
ATOM 1225 N N . LYS A 1 159 ? 4.336 -5.201 -2.437 1.00 79.62 159 LYS A N 1
ATOM 1226 C CA . LYS A 1 159 ? 5.725 -4.992 -2.870 1.00 79.62 159 LYS A CA 1
ATOM 1227 C C . LYS A 1 159 ? 6.554 -6.269 -2.723 1.00 79.62 159 LYS A C 1
ATOM 1229 O O . LYS A 1 159 ? 6.554 -6.887 -1.657 1.00 79.62 159 LYS A O 1
ATOM 1234 N N . PRO A 1 160 ? 7.343 -6.624 -3.746 1.00 85.31 160 PRO A N 1
ATOM 1235 C CA . PRO A 1 160 ? 8.135 -7.839 -3.710 1.00 85.31 160 PRO A CA 1
ATOM 1236 C C . PRO A 1 160 ? 9.228 -7.746 -2.635 1.00 85.31 160 PRO A C 1
ATOM 1238 O O . PRO A 1 160 ? 9.772 -6.671 -2.361 1.00 85.31 160 PRO A O 1
ATOM 1241 N N . ALA A 1 161 ? 9.556 -8.870 -2.004 1.00 86.69 161 ALA A N 1
ATOM 1242 C CA . ALA A 1 161 ? 10.608 -8.940 -0.999 1.00 86.69 161 ALA A CA 1
ATOM 1243 C C . ALA A 1 161 ? 11.991 -8.907 -1.663 1.00 86.69 161 ALA A C 1
ATOM 1245 O O . ALA A 1 161 ? 12.170 -9.378 -2.781 1.00 86.69 161 ALA A O 1
ATOM 1246 N N . GLY A 1 162 ? 13.008 -8.394 -0.961 1.00 88.50 162 GLY A N 1
ATOM 1247 C CA . GLY A 1 162 ? 14.365 -8.263 -1.514 1.00 88.50 162 GLY A CA 1
ATOM 1248 C C . GLY A 1 162 ? 15.002 -9.590 -1.963 1.00 88.50 162 GLY A C 1
ATOM 1249 O O . GLY A 1 162 ? 15.807 -9.602 -2.892 1.00 88.50 162 GLY A O 1
ATOM 1250 N N . ASP A 1 163 ? 14.632 -10.706 -1.334 1.00 91.75 163 ASP A N 1
ATOM 1251 C CA . ASP A 1 163 ? 15.120 -12.045 -1.689 1.00 91.75 163 ASP A CA 1
ATOM 1252 C C . ASP A 1 163 ? 14.278 -12.742 -2.774 1.00 91.75 163 ASP A C 1
ATOM 1254 O O . ASP A 1 163 ? 14.623 -13.850 -3.192 1.00 91.75 163 ASP A O 1
ATOM 1258 N N . ASP A 1 164 ? 13.210 -12.107 -3.266 1.00 92.06 164 ASP A N 1
ATOM 1259 C CA . ASP A 1 164 ? 12.435 -12.635 -4.387 1.00 92.06 164 ASP A CA 1
ATOM 1260 C C . ASP A 1 164 ? 13.251 -12.577 -5.685 1.00 92.06 164 ASP A C 1
ATOM 1262 O O . ASP A 1 164 ? 14.098 -11.703 -5.889 1.00 92.06 164 ASP A O 1
ATOM 1266 N N . ILE A 1 165 ? 12.985 -13.521 -6.591 1.00 96.38 165 ILE A N 1
ATOM 1267 C CA . ILE A 1 165 ? 13.590 -13.548 -7.926 1.00 96.38 165 ILE A CA 1
ATOM 1268 C C . ILE A 1 165 ? 12.740 -12.694 -8.864 1.00 96.38 165 ILE A C 1
ATOM 1270 O O . ILE A 1 165 ? 11.550 -12.967 -9.047 1.00 96.38 165 ILE A O 1
ATOM 1274 N N . VAL A 1 166 ? 13.375 -11.722 -9.518 1.00 96.94 166 VAL A N 1
ATOM 1275 C CA . VAL A 1 166 ? 12.736 -10.857 -10.514 1.00 96.94 166 VAL A CA 1
ATOM 1276 C C . VAL A 1 166 ? 12.207 -11.707 -11.668 1.00 96.94 166 VAL A C 1
ATOM 1278 O O . VAL A 1 166 ? 12.966 -12.412 -12.338 1.00 96.94 166 VAL A O 1
ATOM 1281 N N . GLN A 1 167 ? 10.898 -11.633 -11.907 1.00 96.12 167 GLN A N 1
ATOM 1282 C CA . GLN A 1 167 ? 10.272 -12.213 -13.091 1.00 96.12 167 GLN A CA 1
ATOM 1283 C C . GLN A 1 167 ? 10.238 -11.151 -14.191 1.00 96.12 167 GLN A C 1
ATOM 1285 O O . GLN A 1 167 ? 9.470 -10.185 -14.134 1.00 96.12 167 GLN A O 1
ATOM 1290 N N . TRP A 1 168 ? 11.114 -11.303 -15.181 1.00 96.88 168 TRP A N 1
ATOM 1291 C CA . TRP A 1 168 ? 11.196 -10.368 -16.293 1.00 96.88 168 TRP A CA 1
ATOM 1292 C C . TRP A 1 168 ? 10.029 -10.560 -17.260 1.00 96.88 168 TRP A C 1
ATOM 1294 O O . TRP A 1 168 ? 9.766 -11.656 -17.749 1.00 96.88 168 TRP A O 1
ATOM 1304 N N . SER A 1 169 ? 9.328 -9.467 -17.516 1.00 96.50 169 SER A N 1
ATOM 1305 C CA . SER A 1 169 ? 8.174 -9.382 -18.408 1.00 96.50 169 SER A CA 1
ATOM 1306 C C . SER A 1 169 ? 8.586 -9.106 -19.855 1.00 96.50 169 SER A C 1
ATOM 1308 O O . SER A 1 169 ? 7.831 -9.415 -20.775 1.00 96.50 169 SER A O 1
ATOM 1310 N N . ASP A 1 170 ? 9.801 -8.586 -20.056 1.00 98.38 170 ASP A N 1
ATOM 1311 C CA . ASP A 1 170 ? 10.375 -8.270 -21.359 1.00 98.38 170 ASP A CA 1
ATOM 1312 C C . ASP A 1 170 ? 11.867 -8.664 -21.410 1.00 98.38 170 ASP A C 1
ATOM 1314 O O . ASP A 1 170 ? 12.655 -8.216 -20.568 1.00 98.38 170 ASP A O 1
ATOM 1318 N N . PRO A 1 171 ? 12.284 -9.504 -22.378 1.00 97.81 171 PRO A N 1
ATOM 1319 C CA . PRO A 1 171 ? 13.655 -10.004 -22.457 1.00 97.81 171 PRO A CA 1
ATOM 1320 C C . PRO A 1 171 ? 14.669 -8.946 -22.918 1.00 97.81 171 PRO A C 1
ATOM 1322 O O . PRO A 1 171 ? 15.861 -9.076 -22.631 1.00 97.81 171 PRO A O 1
ATOM 1325 N N . VAL A 1 172 ? 14.233 -7.908 -23.642 1.00 98.19 172 VAL A N 1
ATOM 1326 C CA . VAL A 1 172 ? 15.109 -6.801 -24.054 1.00 98.19 172 VAL A CA 1
ATOM 1327 C C . VAL A 1 172 ? 15.409 -5.938 -22.837 1.00 98.19 172 VAL A C 1
ATOM 1329 O O . VAL A 1 172 ? 16.578 -5.670 -22.556 1.00 98.19 172 VAL A O 1
ATOM 1332 N N . MET A 1 173 ? 14.374 -5.590 -22.066 1.00 97.94 173 MET A N 1
ATOM 1333 C CA . MET A 1 173 ? 14.536 -4.869 -20.804 1.00 97.94 173 MET A CA 1
ATOM 1334 C C . MET A 1 173 ? 15.409 -5.654 -19.816 1.00 97.94 173 MET A C 1
ATOM 1336 O O . MET A 1 173 ? 16.339 -5.082 -19.249 1.00 97.94 173 MET A O 1
ATOM 1340 N N . GLU A 1 174 ? 15.168 -6.962 -19.656 1.00 97.94 174 GLU A N 1
ATOM 1341 C CA . GLU A 1 174 ? 16.000 -7.837 -18.819 1.00 97.94 174 GLU A CA 1
ATOM 1342 C C . GLU A 1 174 ? 17.475 -7.739 -19.201 1.00 97.94 174 GLU A C 1
ATOM 1344 O O . GLU A 1 174 ? 18.325 -7.491 -18.345 1.00 97.94 174 GLU A O 1
ATOM 1349 N N . LYS A 1 175 ? 17.782 -7.930 -20.489 1.00 97.81 175 LYS A N 1
ATOM 1350 C CA . LYS A 1 175 ? 19.156 -7.901 -20.987 1.00 97.81 175 LYS A CA 1
ATOM 1351 C C . LYS A 1 175 ? 19.825 -6.560 -20.681 1.00 97.81 175 LYS A C 1
ATOM 1353 O O . LYS A 1 175 ? 20.927 -6.550 -20.139 1.00 97.81 175 LYS A O 1
ATOM 1358 N N . MET A 1 176 ? 19.152 -5.450 -20.986 1.00 97.19 176 MET A N 1
ATOM 1359 C CA . MET A 1 176 ? 19.695 -4.108 -20.756 1.00 97.19 176 MET A CA 1
ATOM 1360 C C . MET A 1 176 ? 19.964 -3.854 -19.271 1.00 97.19 176 MET A C 1
ATOM 1362 O O . MET A 1 176 ? 21.040 -3.377 -18.914 1.00 97.19 176 MET A O 1
ATOM 1366 N N . VAL A 1 177 ? 19.021 -4.207 -18.390 1.00 97.25 177 VAL A N 1
ATOM 1367 C CA . VAL A 1 177 ? 19.196 -4.006 -16.946 1.00 97.25 177 VAL A CA 1
ATOM 1368 C C . VAL A 1 177 ? 20.313 -4.893 -16.404 1.00 97.25 177 VAL A C 1
ATOM 1370 O O . VAL A 1 177 ? 21.156 -4.397 -15.663 1.00 97.25 177 VAL A O 1
ATOM 1373 N N . ARG A 1 178 ? 20.380 -6.169 -16.809 1.00 97.38 178 ARG A N 1
ATOM 1374 C CA . ARG A 1 178 ? 21.459 -7.098 -16.428 1.00 97.38 178 ARG A CA 1
ATOM 1375 C C . ARG A 1 178 ? 22.840 -6.578 -16.795 1.00 97.38 178 ARG A C 1
ATOM 1377 O O . ARG A 1 178 ? 23.744 -6.630 -15.961 1.00 97.38 178 ARG A O 1
ATOM 1384 N N . GLU A 1 179 ? 22.995 -6.076 -18.017 1.00 95.38 179 GLU A N 1
ATOM 1385 C CA . GLU A 1 179 ? 24.239 -5.458 -18.480 1.00 95.38 179 GLU A CA 1
ATOM 1386 C C . GLU A 1 179 ? 24.585 -4.231 -17.624 1.00 95.38 179 GLU A C 1
ATOM 1388 O O . GLU A 1 179 ? 25.720 -4.098 -17.170 1.00 95.38 179 GLU A O 1
ATOM 1393 N N . ALA A 1 180 ? 23.599 -3.385 -17.309 1.00 93.62 180 ALA A N 1
ATOM 1394 C CA . ALA A 1 180 ? 23.805 -2.177 -16.512 1.00 93.62 180 ALA A CA 1
ATOM 1395 C C . ALA A 1 180 ? 24.159 -2.449 -15.035 1.00 93.62 180 ALA A C 1
ATOM 1397 O O . ALA A 1 180 ? 24.919 -1.685 -14.438 1.00 93.62 180 ALA A O 1
ATOM 1398 N N . ILE A 1 181 ? 23.642 -3.531 -14.442 1.00 94.38 181 ILE A N 1
ATOM 1399 C CA . ILE A 1 181 ? 23.954 -3.939 -13.057 1.00 94.38 181 ILE A CA 1
ATOM 1400 C C . ILE A 1 181 ? 25.080 -4.981 -12.966 1.00 94.38 181 ILE A C 1
ATOM 1402 O O . ILE A 1 181 ? 25.417 -5.417 -11.866 1.00 94.38 181 ILE A O 1
ATOM 1406 N N . ASN A 1 182 ? 25.688 -5.353 -14.098 1.00 95.62 182 ASN A N 1
ATOM 1407 C CA . ASN A 1 182 ? 26.795 -6.307 -14.199 1.00 95.62 182 ASN A CA 1
ATOM 1408 C C . ASN A 1 182 ? 26.463 -7.721 -13.663 1.00 95.62 182 ASN A C 1
ATOM 1410 O O . ASN A 1 182 ? 27.262 -8.332 -12.949 1.00 95.62 182 ASN A O 1
ATOM 1414 N N . ILE A 1 183 ? 25.280 -8.249 -14.010 1.00 94.62 183 ILE A N 1
ATOM 1415 C CA . ILE A 1 183 ? 24.844 -9.624 -13.692 1.00 94.62 183 ILE A CA 1
ATOM 1416 C C . ILE A 1 183 ? 24.581 -10.398 -14.991 1.00 94.62 183 ILE A C 1
ATOM 1418 O O . ILE A 1 183 ? 23.467 -10.431 -15.516 1.00 94.62 183 ILE A O 1
ATOM 1422 N N . GLU A 1 184 ? 25.619 -11.061 -15.502 1.00 90.94 184 GLU A N 1
ATOM 1423 C CA . GLU A 1 184 ? 25.583 -11.749 -16.803 1.00 90.94 184 GLU A CA 1
ATOM 1424 C C . GLU A 1 184 ? 24.769 -13.054 -16.803 1.00 90.94 184 GLU A C 1
ATOM 1426 O O . GLU A 1 184 ? 24.246 -13.466 -17.838 1.00 90.94 184 GLU A O 1
ATOM 1431 N N . SER A 1 185 ? 24.670 -13.747 -15.663 1.00 91.75 185 SER A N 1
ATOM 1432 C CA . SER A 1 185 ? 23.978 -15.038 -15.570 1.00 91.75 185 SER A CA 1
ATOM 1433 C C . SER A 1 185 ? 23.433 -15.309 -14.168 1.00 91.75 185 SER A C 1
ATOM 1435 O O . SER A 1 185 ? 23.878 -14.712 -13.190 1.00 91.75 185 SER A O 1
ATOM 1437 N N . GLY A 1 186 ? 22.467 -16.226 -14.074 1.00 95.00 186 GLY A N 1
ATOM 1438 C CA . GLY A 1 186 ? 21.792 -16.559 -12.818 1.00 95.00 186 GLY A CA 1
ATOM 1439 C C . GLY A 1 186 ? 20.583 -15.661 -12.511 1.00 95.00 186 GLY A C 1
ATOM 1440 O O . GLY A 1 186 ? 20.207 -14.810 -13.330 1.00 95.00 186 GLY A O 1
ATOM 1441 N N . PRO A 1 187 ? 19.918 -15.889 -11.364 1.00 96.50 187 PRO A N 1
ATOM 1442 C CA . PRO A 1 187 ? 18.780 -15.077 -10.948 1.00 96.50 187 PRO A CA 1
ATOM 1443 C C . PRO A 1 187 ? 19.220 -13.639 -10.659 1.00 96.50 187 PRO A C 1
ATOM 1445 O O . PRO A 1 187 ? 20.290 -13.421 -10.096 1.00 96.50 187 PRO A O 1
ATOM 1448 N N . VAL A 1 188 ? 18.375 -12.678 -11.030 1.00 97.62 188 VAL A N 1
ATOM 1449 C CA . VAL A 1 188 ? 18.421 -11.323 -10.466 1.00 97.62 188 VAL A CA 1
ATOM 1450 C C . VAL A 1 188 ? 17.449 -11.318 -9.301 1.00 97.62 188 VAL A C 1
ATOM 1452 O O . VAL A 1 188 ? 16.284 -11.690 -9.472 1.00 97.62 188 VAL A O 1
ATOM 1455 N N . TYR A 1 189 ? 17.926 -10.941 -8.125 1.00 97.31 189 TYR A N 1
ATOM 1456 C CA . TYR A 1 189 ? 17.088 -10.760 -6.953 1.00 97.31 189 TYR A CA 1
ATOM 1457 C C . TYR A 1 189 ? 16.596 -9.319 -6.885 1.00 97.31 189 TYR A C 1
ATOM 1459 O O . TYR A 1 189 ? 17.259 -8.396 -7.351 1.00 97.31 189 TYR A O 1
ATOM 1467 N N . VAL A 1 190 ? 15.441 -9.105 -6.267 1.00 96.19 190 VAL A N 1
ATOM 1468 C CA . VAL A 1 190 ? 14.852 -7.765 -6.106 1.00 96.19 190 VAL A CA 1
ATOM 1469 C C . VAL A 1 190 ? 15.811 -6.804 -5.406 1.00 96.19 190 VAL A C 1
ATOM 1471 O O . VAL A 1 190 ? 15.960 -5.663 -5.833 1.00 96.19 190 VAL A O 1
ATOM 1474 N N . LYS A 1 191 ? 16.550 -7.282 -4.399 1.00 94.88 191 LYS A N 1
ATOM 1475 C CA . LYS A 1 191 ? 17.568 -6.486 -3.697 1.00 94.88 191 LYS A CA 1
ATOM 1476 C C . LYS A 1 191 ? 18.706 -5.988 -4.586 1.00 94.88 191 LYS A C 1
ATOM 1478 O O . LYS A 1 191 ? 19.330 -4.983 -4.257 1.00 94.88 191 LYS A O 1
ATOM 1483 N N . ASP A 1 192 ? 18.967 -6.654 -5.712 1.00 95.69 192 ASP A N 1
ATOM 1484 C CA . ASP A 1 192 ? 19.976 -6.205 -6.675 1.00 95.69 192 ASP A CA 1
ATOM 1485 C C . ASP A 1 192 ? 19.526 -4.908 -7.380 1.00 95.69 192 ASP A C 1
ATOM 1487 O O . ASP A 1 192 ? 20.357 -4.143 -7.872 1.00 95.69 192 ASP A O 1
ATOM 1491 N N . LEU A 1 193 ? 18.215 -4.623 -7.380 1.00 95.38 193 LEU A N 1
ATOM 1492 C CA . LEU A 1 193 ? 17.600 -3.439 -7.983 1.00 95.38 193 LEU A CA 1
ATOM 1493 C C . LEU A 1 193 ? 17.361 -2.292 -6.986 1.00 95.38 193 LEU A C 1
ATOM 1495 O O . LEU A 1 193 ? 17.154 -1.163 -7.418 1.00 95.38 193 LEU A O 1
ATOM 1499 N N . ASP A 1 194 ? 17.433 -2.530 -5.673 1.00 90.00 194 ASP A N 1
ATOM 1500 C CA . ASP A 1 194 ? 17.088 -1.537 -4.635 1.00 90.00 194 ASP A CA 1
ATOM 1501 C C . ASP A 1 194 ? 17.923 -0.250 -4.697 1.00 90.00 194 ASP A C 1
ATOM 1503 O O . ASP A 1 194 ? 17.496 0.803 -4.239 1.00 90.00 194 ASP A O 1
ATOM 1507 N N . SER A 1 195 ? 19.136 -0.302 -5.251 1.00 86.94 195 SER A N 1
ATOM 1508 C CA . SER A 1 195 ? 19.962 0.907 -5.373 1.00 86.94 195 SER A CA 1
ATOM 1509 C C . SER A 1 195 ? 19.546 1.821 -6.530 1.00 86.94 195 SER A C 1
ATOM 1511 O O . SER A 1 195 ? 20.021 2.956 -6.589 1.00 86.94 195 SER A O 1
ATOM 1513 N N . ILE A 1 196 ? 18.694 1.343 -7.445 1.00 92.44 196 ILE A N 1
ATOM 1514 C CA . ILE A 1 196 ? 18.285 2.044 -8.666 1.00 92.44 196 ILE A CA 1
ATOM 1515 C C . ILE A 1 196 ? 17.221 3.081 -8.314 1.00 92.44 196 ILE A C 1
ATOM 1517 O O . ILE A 1 196 ? 16.073 2.752 -8.029 1.00 92.44 196 ILE A O 1
ATOM 1521 N N . TRP A 1 197 ? 17.615 4.349 -8.369 1.00 89.69 197 TRP A N 1
ATOM 1522 C CA . TRP A 1 197 ? 16.754 5.485 -8.051 1.00 89.69 197 TRP A CA 1
ATOM 1523 C C . TRP A 1 197 ? 16.157 6.133 -9.308 1.00 89.69 197 TRP A C 1
ATOM 1525 O O . TRP A 1 197 ? 14.988 6.519 -9.304 1.00 89.69 197 TRP A O 1
ATOM 1535 N N . SER A 1 198 ? 16.938 6.193 -10.395 1.00 91.44 198 SER A N 1
ATOM 1536 C CA . SER A 1 198 ? 16.474 6.588 -11.733 1.00 91.44 198 SER A CA 1
ATOM 1537 C C . SER A 1 198 ? 16.817 5.520 -12.758 1.00 91.44 198 SER A C 1
ATOM 1539 O O . SER A 1 198 ? 17.926 4.976 -12.721 1.00 91.44 198 SER A O 1
ATOM 1541 N N . LEU A 1 199 ? 15.901 5.283 -13.695 1.00 94.50 199 LEU A N 1
ATOM 1542 C CA . LEU A 1 199 ? 16.086 4.395 -14.838 1.00 94.50 199 LEU A CA 1
ATOM 1543 C C . LEU A 1 199 ? 15.706 5.121 -16.132 1.00 94.50 199 LEU A C 1
ATOM 1545 O O . LEU A 1 199 ? 14.521 5.330 -16.391 1.00 94.50 199 LEU A O 1
ATOM 1549 N N . ASP A 1 200 ? 16.703 5.441 -16.955 1.00 93.62 200 ASP A N 1
ATOM 1550 C CA . ASP A 1 200 ? 16.507 6.023 -18.282 1.00 93.62 200 ASP A CA 1
ATOM 1551 C C . ASP A 1 200 ? 16.887 4.994 -19.357 1.00 93.62 200 ASP A C 1
ATOM 1553 O O . ASP A 1 200 ? 18.031 4.547 -19.419 1.00 93.62 200 ASP A O 1
ATOM 1557 N N . ILE A 1 201 ? 15.949 4.631 -20.227 1.00 94.69 201 ILE A N 1
ATOM 1558 C CA . ILE A 1 201 ? 16.141 3.742 -21.373 1.00 94.69 201 ILE A CA 1
ATOM 1559 C C . ILE A 1 201 ? 15.740 4.486 -22.651 1.00 94.69 201 ILE A C 1
ATOM 1561 O O . ILE A 1 201 ? 14.637 5.031 -22.757 1.00 94.69 201 ILE A O 1
ATOM 1565 N N . LEU A 1 202 ? 16.636 4.499 -23.639 1.00 92.38 202 LEU A N 1
ATOM 1566 C CA . LEU A 1 202 ? 16.385 5.082 -24.957 1.00 92.38 202 LEU A CA 1
ATOM 1567 C C . LEU A 1 202 ? 16.474 4.000 -26.031 1.00 92.38 202 LEU A C 1
ATOM 1569 O O . LEU A 1 202 ? 17.556 3.466 -26.311 1.00 92.38 202 LEU A O 1
ATOM 1573 N N . GLY A 1 203 ? 15.319 3.672 -26.614 1.00 92.19 203 GLY A N 1
ATOM 1574 C CA . GLY A 1 203 ? 15.180 2.524 -27.501 1.00 92.19 203 GLY A CA 1
ATOM 1575 C C . GLY A 1 203 ? 15.630 1.240 -26.813 1.00 92.19 203 GLY A C 1
ATOM 1576 O O . GLY A 1 203 ? 15.342 1.020 -25.640 1.00 92.19 203 GLY A O 1
ATOM 1577 N N . ASP A 1 204 ? 16.375 0.416 -27.539 1.00 92.69 204 ASP A N 1
ATOM 1578 C CA . ASP A 1 204 ? 17.046 -0.782 -27.029 1.00 92.69 204 ASP A CA 1
ATOM 1579 C C . ASP A 1 204 ? 18.577 -0.632 -27.042 1.00 92.69 204 ASP A C 1
ATOM 1581 O O . ASP A 1 204 ? 19.319 -1.610 -27.148 1.00 92.69 204 ASP A O 1
ATOM 1585 N N . ARG A 1 205 ? 19.053 0.620 -26.994 1.00 92.25 205 ARG A N 1
ATOM 1586 C CA . ARG A 1 205 ? 20.461 0.973 -27.221 1.00 92.25 205 ARG A CA 1
ATOM 1587 C C . ARG A 1 205 ? 21.159 1.497 -25.987 1.00 92.25 205 ARG A C 1
ATOM 1589 O O . ARG A 1 205 ? 22.291 1.108 -25.719 1.00 92.25 205 ARG A O 1
ATOM 1596 N N . TYR A 1 206 ? 20.501 2.403 -25.276 1.00 92.50 206 TYR A N 1
ATOM 1597 C CA . TYR A 1 206 ? 21.104 3.105 -24.157 1.00 92.50 206 TYR A CA 1
ATOM 1598 C C . TYR A 1 206 ? 20.280 2.888 -22.899 1.00 92.50 206 TYR A C 1
ATOM 1600 O O . TYR A 1 206 ? 19.056 3.009 -22.924 1.00 92.50 206 TYR A O 1
ATOM 1608 N N . ILE A 1 207 ? 20.977 2.588 -21.808 1.00 93.12 207 ILE A N 1
ATOM 1609 C CA . ILE A 1 207 ? 20.436 2.513 -20.457 1.00 93.12 207 ILE A CA 1
ATOM 1610 C C . ILE A 1 207 ? 21.332 3.335 -19.535 1.00 93.12 207 ILE A C 1
ATOM 1612 O O . ILE A 1 207 ? 22.555 3.198 -19.558 1.00 93.12 207 ILE A O 1
ATOM 1616 N N . PHE A 1 208 ? 20.719 4.184 -18.719 1.00 91.25 208 PHE A N 1
ATOM 1617 C CA . PHE A 1 208 ? 21.390 4.968 -17.694 1.00 91.25 208 PHE A CA 1
ATOM 1618 C C . PHE A 1 208 ? 20.684 4.734 -16.363 1.00 91.25 208 PHE A C 1
ATOM 1620 O O . PHE A 1 208 ? 19.463 4.849 -16.256 1.00 91.25 208 PHE A O 1
ATOM 1627 N N . ILE A 1 209 ? 21.470 4.383 -15.349 1.00 90.44 209 ILE A N 1
ATOM 1628 C CA . ILE A 1 209 ? 20.995 4.135 -13.991 1.00 90.44 209 ILE A CA 1
ATOM 1629 C C . ILE A 1 209 ? 21.666 5.148 -13.071 1.00 90.44 209 ILE A C 1
ATOM 1631 O O . ILE A 1 209 ? 22.896 5.187 -12.983 1.00 90.44 209 ILE A O 1
ATOM 1635 N N . SER A 1 210 ? 20.862 5.921 -12.343 1.00 87.69 210 SER A N 1
ATOM 1636 C CA . SER A 1 210 ? 21.352 6.698 -11.202 1.00 87.69 210 SER A CA 1
ATOM 1637 C C . SER A 1 210 ? 21.022 5.969 -9.911 1.00 87.69 210 SER A C 1
ATOM 1639 O O . SER A 1 210 ? 19.909 5.466 -9.728 1.00 87.69 210 SER A O 1
ATOM 1641 N N . LYS A 1 211 ? 21.995 5.936 -9.001 1.00 84.25 211 LYS A N 1
ATOM 1642 C CA . LYS A 1 211 ? 21.811 5.381 -7.663 1.00 84.25 211 LYS A CA 1
ATOM 1643 C C . LYS A 1 211 ? 21.309 6.438 -6.691 1.00 84.25 211 LYS A C 1
ATOM 1645 O O . LYS A 1 211 ? 21.507 7.635 -6.902 1.00 84.25 211 LYS A O 1
ATOM 1650 N N . ARG A 1 212 ? 20.674 5.988 -5.611 1.00 72.38 212 ARG A N 1
ATOM 1651 C CA . ARG A 1 212 ? 20.221 6.861 -4.524 1.00 72.38 212 ARG A CA 1
ATOM 1652 C C . ARG A 1 212 ? 21.403 7.674 -3.948 1.00 72.38 212 ARG A C 1
ATOM 1654 O O . ARG A 1 212 ? 22.419 7.066 -3.612 1.00 72.38 212 ARG A O 1
ATOM 1661 N N . PRO A 1 213 ? 21.290 9.008 -3.787 1.00 63.34 213 PRO A N 1
ATOM 1662 C CA . PRO A 1 213 ? 22.352 9.815 -3.184 1.00 63.34 213 PRO A CA 1
ATOM 1663 C C . PRO A 1 213 ? 22.590 9.411 -1.723 1.00 63.34 213 PRO A C 1
ATOM 1665 O O . PRO A 1 213 ? 21.653 9.398 -0.924 1.00 63.34 213 PRO A O 1
ATOM 1668 N N . GLU A 1 214 ? 23.841 9.132 -1.347 1.00 60.69 214 GLU A N 1
ATOM 1669 C CA . GLU A 1 214 ? 24.195 8.680 0.012 1.00 60.69 214 GLU A CA 1
ATOM 1670 C C . GLU A 1 214 ? 23.944 9.750 1.101 1.00 60.69 214 GLU A C 1
ATOM 1672 O O . GLU A 1 214 ? 23.800 9.413 2.273 1.00 60.69 214 GLU A O 1
ATOM 1677 N N . ASN A 1 215 ? 23.827 11.036 0.729 1.00 59.47 215 ASN A N 1
ATOM 1678 C CA . ASN A 1 215 ? 23.889 12.167 1.670 1.00 59.47 215 ASN A CA 1
ATOM 1679 C C . ASN A 1 215 ? 22.617 13.027 1.786 1.00 59.47 215 ASN A C 1
ATOM 1681 O O . ASN A 1 215 ? 22.681 14.124 2.342 1.00 59.47 215 ASN A O 1
ATOM 1685 N N . ASN A 1 216 ? 21.456 12.565 1.307 1.00 51.59 216 ASN A N 1
ATOM 1686 C CA . ASN A 1 216 ? 20.182 13.299 1.437 1.00 51.59 216 ASN A CA 1
ATOM 1687 C C . ASN A 1 216 ? 20.208 14.735 0.850 1.00 51.59 216 ASN A C 1
ATOM 1689 O O . ASN A 1 216 ? 19.386 15.581 1.206 1.00 51.59 216 ASN A O 1
ATOM 1693 N N . THR A 1 217 ? 21.161 15.032 -0.039 1.00 50.06 217 THR A N 1
ATOM 1694 C CA . THR A 1 217 ? 21.202 16.269 -0.817 1.00 50.06 217 THR A CA 1
ATOM 1695 C C . THR A 1 217 ? 20.169 16.171 -1.933 1.00 50.06 217 THR A C 1
ATOM 1697 O O . THR A 1 217 ? 20.108 15.172 -2.642 1.00 50.06 217 THR A O 1
ATOM 1700 N N . THR A 1 218 ? 19.356 17.213 -2.108 1.00 45.06 218 THR A N 1
ATOM 1701 C CA . THR A 1 218 ? 18.343 17.314 -3.178 1.00 45.06 218 THR A CA 1
ATOM 1702 C C . THR A 1 218 ? 18.939 17.431 -4.584 1.00 45.06 218 THR A C 1
ATOM 1704 O O . THR A 1 218 ? 18.200 17.516 -5.558 1.00 45.06 218 THR A O 1
ATOM 1707 N N . GLU A 1 219 ? 20.264 17.444 -4.706 1.00 43.44 219 GLU A N 1
ATOM 1708 C CA . GLU A 1 219 ? 20.966 17.307 -5.975 1.00 43.44 219 GLU A CA 1
ATOM 1709 C C . GLU A 1 219 ? 21.126 15.815 -6.277 1.00 43.44 219 GLU A C 1
ATOM 1711 O O . GLU A 1 219 ? 22.067 15.163 -5.827 1.00 43.44 219 GLU A O 1
ATOM 1716 N N . SER A 1 220 ? 20.174 15.255 -7.026 1.00 44.59 220 SER A N 1
ATOM 1717 C CA . SER A 1 220 ? 20.460 14.044 -7.785 1.00 44.59 220 SER A CA 1
ATOM 1718 C C . SER A 1 220 ? 21.585 14.383 -8.761 1.00 44.59 220 SER A C 1
ATOM 1720 O O . SER A 1 220 ? 21.437 15.326 -9.546 1.00 44.59 220 SER A O 1
ATOM 1722 N N . GLU A 1 221 ? 22.663 13.604 -8.788 1.00 45.81 221 GLU A N 1
ATOM 1723 C CA . GLU A 1 221 ? 23.449 13.471 -10.014 1.00 45.81 221 GLU A CA 1
ATOM 1724 C C . GLU A 1 221 ? 22.529 12.805 -11.049 1.00 45.81 221 GLU A C 1
ATOM 1726 O O . GLU A 1 221 ? 22.482 11.582 -11.213 1.00 45.81 221 GLU A O 1
ATOM 1731 N N . SER A 1 222 ? 21.689 13.622 -11.687 1.00 49.09 222 SER A N 1
ATOM 1732 C CA . SER A 1 222 ? 20.956 13.246 -12.883 1.00 49.09 222 SER A CA 1
ATOM 1733 C C . SER A 1 222 ? 22.017 13.048 -13.954 1.00 49.09 222 SER A C 1
ATOM 1735 O O . SER A 1 222 ? 22.333 13.961 -14.711 1.00 49.09 222 SER A O 1
ATOM 1737 N N . ASN A 1 223 ? 22.592 11.848 -14.005 1.00 53.91 223 ASN A N 1
ATOM 1738 C CA . ASN A 1 223 ? 23.451 11.379 -15.087 1.00 53.91 223 ASN A CA 1
ATOM 1739 C C . ASN A 1 223 ? 22.600 11.083 -16.327 1.00 53.91 223 ASN A C 1
ATOM 1741 O O . ASN A 1 223 ? 22.808 10.079 -17.007 1.00 53.91 223 ASN A O 1
ATOM 17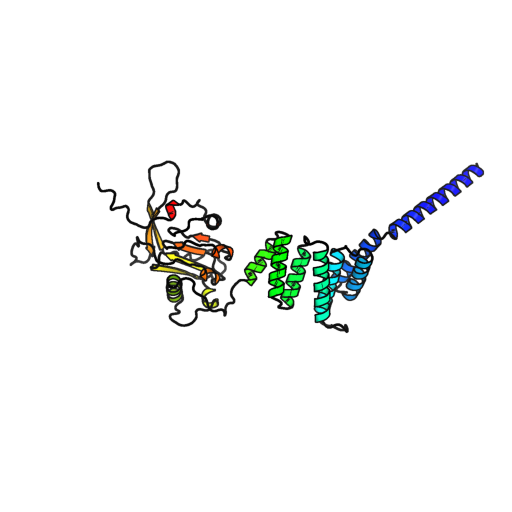45 N N . SER A 1 224 ? 21.633 11.956 -16.627 1.00 61.47 224 SER A N 1
ATOM 1746 C CA . SER A 1 224 ? 20.884 11.962 -17.877 1.00 61.47 224 SER A CA 1
ATOM 1747 C C . SER A 1 224 ? 21.848 12.432 -18.960 1.00 61.47 224 SER A C 1
ATOM 1749 O O . SER A 1 224 ? 21.809 13.561 -19.439 1.00 61.47 224 SER A O 1
ATOM 1751 N N . ASN A 1 225 ? 22.801 11.559 -19.273 1.00 75.62 225 ASN A N 1
ATOM 1752 C CA . ASN A 1 225 ? 23.861 11.768 -20.237 1.00 75.62 225 ASN A CA 1
ATOM 1753 C C . ASN A 1 225 ? 23.353 11.340 -21.612 1.00 75.62 225 ASN A C 1
ATOM 1755 O O . ASN A 1 225 ? 23.958 10.520 -22.299 1.00 75.62 225 ASN A O 1
ATOM 1759 N N . TRP A 1 226 ? 22.185 11.855 -21.974 1.00 83.31 226 TRP A N 1
ATOM 1760 C CA . TRP A 1 226 ? 21.484 11.544 -23.204 1.00 83.31 226 TRP A CA 1
ATOM 1761 C C . TRP A 1 226 ? 20.778 12.794 -23.720 1.00 83.31 226 TRP A C 1
ATOM 1763 O O . TRP A 1 226 ? 20.494 13.738 -22.982 1.00 83.31 226 TRP A O 1
ATOM 1773 N N . GLY A 1 227 ? 20.530 12.806 -25.020 1.00 82.50 227 GLY A N 1
ATOM 1774 C CA . GLY A 1 227 ? 19.864 13.881 -25.728 1.00 82.50 227 GLY A CA 1
ATOM 1775 C C . GLY A 1 227 ? 18.919 13.327 -26.781 1.00 82.50 227 GLY A C 1
ATOM 1776 O O . GLY A 1 227 ? 18.904 12.135 -27.092 1.00 82.50 227 GLY A O 1
ATOM 1777 N N . TYR A 1 228 ? 18.096 14.214 -27.318 1.00 82.06 228 TYR A N 1
ATOM 1778 C CA . TYR A 1 228 ? 17.169 13.890 -28.386 1.00 82.06 228 TYR A CA 1
ATOM 1779 C C . TYR A 1 228 ? 16.927 15.105 -29.271 1.00 82.06 228 TYR A C 1
ATOM 1781 O O . TYR A 1 228 ? 17.087 16.254 -28.855 1.00 82.06 228 TYR A O 1
ATOM 1789 N N . ARG A 1 229 ? 16.533 14.837 -30.511 1.00 79.81 229 ARG A N 1
ATOM 1790 C CA . ARG A 1 229 ? 16.195 15.838 -31.517 1.00 79.81 229 ARG A CA 1
ATOM 1791 C C . ARG A 1 229 ? 14.715 15.746 -31.841 1.00 79.81 229 ARG A C 1
ATOM 1793 O O . ARG A 1 229 ? 14.170 14.648 -31.928 1.00 79.81 229 ARG A O 1
ATOM 1800 N N . ILE A 1 230 ? 14.070 16.900 -31.991 1.00 75.44 230 ILE A N 1
ATOM 1801 C CA . ILE A 1 230 ? 12.617 17.003 -32.157 1.00 75.44 230 ILE A CA 1
ATOM 1802 C C . ILE A 1 230 ? 12.272 17.867 -33.357 1.00 75.44 230 ILE A C 1
ATOM 1804 O O . ILE A 1 230 ? 12.946 18.859 -33.635 1.00 75.44 230 ILE A O 1
ATOM 1808 N N . LEU A 1 231 ? 11.178 17.522 -34.024 1.00 69.69 231 LEU A N 1
ATOM 1809 C CA . LEU A 1 231 ? 10.597 18.313 -35.103 1.00 69.69 231 LEU A CA 1
ATOM 1810 C C . LEU A 1 231 ? 9.378 19.078 -34.583 1.00 69.69 231 LEU A C 1
ATOM 1812 O O . LEU A 1 231 ? 8.510 18.491 -33.934 1.00 69.69 231 LEU A O 1
ATOM 1816 N N . SER A 1 232 ? 9.299 20.376 -34.896 1.00 64.12 232 SER A N 1
ATOM 1817 C CA . SER A 1 232 ? 8.107 21.204 -34.675 1.00 64.12 232 SER A CA 1
ATOM 1818 C C . SER A 1 232 ? 7.373 21.457 -35.988 1.00 64.12 232 SER A C 1
ATOM 1820 O O . SER A 1 232 ? 7.983 21.772 -37.015 1.00 64.12 232 SER A O 1
ATOM 1822 N N . ARG A 1 233 ? 6.041 21.351 -35.986 1.00 55.97 233 ARG A N 1
ATOM 1823 C CA . ARG A 1 233 ? 5.241 21.746 -37.148 1.00 55.97 233 ARG A CA 1
ATOM 1824 C C . ARG A 1 233 ? 4.964 23.249 -37.095 1.00 55.97 233 ARG A C 1
ATOM 1826 O O . ARG A 1 233 ? 4.114 23.709 -36.347 1.00 55.97 233 ARG A O 1
ATOM 1833 N N . ALA A 1 234 ? 5.624 24.029 -37.950 1.00 51.12 234 ALA A N 1
ATOM 1834 C CA . ALA A 1 234 ? 5.471 25.491 -38.008 1.00 51.12 234 ALA A CA 1
ATOM 1835 C C . ALA A 1 234 ? 4.134 26.000 -38.611 1.00 51.12 234 ALA A C 1
ATOM 1837 O O . ALA A 1 234 ? 4.051 27.150 -39.033 1.00 51.12 234 ALA A O 1
ATOM 1838 N N . SER A 1 235 ? 3.086 25.176 -38.730 1.00 46.62 235 SER A N 1
ATOM 1839 C CA . SER A 1 235 ? 1.872 25.563 -39.473 1.00 46.62 235 SER A CA 1
ATOM 1840 C C . SER A 1 235 ? 0.579 24.923 -38.963 1.00 46.62 235 SER A C 1
ATOM 1842 O O . SER A 1 235 ? -0.048 24.123 -39.650 1.00 46.62 235 SER A O 1
ATOM 1844 N N . ALA A 1 236 ? 0.168 25.320 -37.764 1.00 39.44 236 ALA A N 1
ATOM 1845 C CA . ALA A 1 236 ? -1.215 25.619 -37.378 1.00 39.44 236 ALA A CA 1
ATOM 1846 C C . ALA A 1 236 ? -1.153 26.185 -35.954 1.00 39.44 236 ALA A C 1
ATOM 1848 O O . ALA A 1 236 ? -0.407 25.663 -35.133 1.00 39.44 236 ALA A O 1
ATOM 1849 N N . GLY A 1 237 ? -1.850 27.288 -35.680 1.00 49.88 237 GLY A N 1
ATOM 1850 C CA . GLY A 1 237 ? -1.813 27.919 -34.361 1.00 49.88 237 GLY A CA 1
ATOM 1851 C C . GLY A 1 237 ? -2.141 26.926 -33.242 1.00 49.88 237 GLY A C 1
ATOM 1852 O O . GLY A 1 237 ? -3.157 26.244 -33.317 1.00 49.88 237 GLY A O 1
ATOM 1853 N N . ASP A 1 238 ? -1.285 26.900 -32.221 1.00 49.69 238 ASP A N 1
ATOM 1854 C CA . ASP A 1 238 ? -1.544 26.350 -30.883 1.00 49.69 238 ASP A CA 1
ATOM 1855 C C . ASP A 1 238 ? -1.677 24.824 -30.687 1.00 49.69 238 ASP A C 1
ATOM 1857 O O . ASP A 1 238 ? -2.389 24.393 -29.783 1.00 49.69 238 ASP A O 1
ATOM 1861 N N . ASP A 1 239 ? -0.921 23.982 -31.406 1.00 53.22 239 ASP A N 1
ATOM 1862 C CA . ASP A 1 239 ? -0.744 22.586 -30.958 1.00 53.22 239 ASP A CA 1
ATOM 1863 C C . ASP A 1 239 ? 0.725 22.139 -30.890 1.00 53.22 239 ASP A C 1
ATOM 1865 O O . ASP A 1 239 ? 1.485 22.192 -31.861 1.00 53.22 239 ASP A O 1
ATOM 1869 N N . ASN A 1 240 ? 1.100 21.683 -29.697 1.00 55.62 240 ASN A N 1
ATOM 1870 C CA . ASN A 1 240 ? 2.409 21.251 -29.219 1.00 55.62 240 ASN A CA 1
ATOM 1871 C C . ASN A 1 240 ? 2.793 19.877 -29.829 1.00 55.62 240 ASN A C 1
ATOM 1873 O O . ASN A 1 240 ? 3.082 18.914 -29.121 1.00 55.62 240 ASN A O 1
ATOM 1877 N N . SER A 1 241 ? 2.762 19.789 -31.160 1.00 60.47 241 SER A N 1
ATOM 1878 C CA . SER A 1 241 ? 2.940 18.596 -32.011 1.00 60.47 241 SER A CA 1
ATOM 1879 C C . SER A 1 241 ? 4.411 18.184 -32.190 1.00 60.47 241 SER A C 1
ATOM 1881 O O . SER A 1 241 ? 4.903 17.981 -33.302 1.00 60.47 241 SER A O 1
ATOM 1883 N N . TRP A 1 242 ? 5.161 18.111 -31.091 1.00 69.50 242 TRP A N 1
ATOM 1884 C CA . TRP A 1 242 ? 6.571 17.723 -31.128 1.00 69.50 242 TRP A CA 1
ATOM 1885 C C . TRP A 1 242 ? 6.709 16.236 -31.456 1.00 69.50 242 TRP A C 1
ATOM 1887 O O . TRP A 1 242 ? 6.179 15.386 -30.738 1.00 69.50 242 TRP A O 1
ATOM 1897 N N . LYS A 1 243 ? 7.460 15.923 -32.515 1.00 75.56 243 LYS A N 1
ATOM 1898 C CA . LYS A 1 243 ? 7.802 14.545 -32.896 1.00 75.56 243 LYS A CA 1
ATOM 1899 C C . LYS A 1 243 ? 9.257 14.251 -32.570 1.00 75.56 243 LYS A C 1
ATOM 1901 O O . LYS A 1 243 ? 10.117 15.083 -32.861 1.00 75.56 243 LYS A O 1
ATOM 1906 N N . LEU A 1 244 ? 9.526 13.079 -31.996 1.00 79.69 244 LEU A N 1
ATOM 1907 C CA . LEU A 1 244 ? 10.887 12.608 -31.757 1.00 79.69 244 LEU A CA 1
ATOM 1908 C C . LEU A 1 244 ? 11.530 12.236 -33.099 1.00 79.69 244 LEU A C 1
ATOM 1910 O O . LEU A 1 244 ? 11.013 11.399 -33.828 1.00 79.69 244 LEU A O 1
ATOM 1914 N N . GLU A 1 245 ? 12.644 12.869 -33.445 1.00 81.25 245 GLU A N 1
ATOM 1915 C CA . GLU A 1 245 ? 13.363 12.603 -34.693 1.00 81.25 245 GLU A CA 1
ATOM 1916 C C . GLU A 1 245 ? 14.512 11.620 -34.483 1.00 81.25 245 GLU A C 1
ATOM 1918 O O . GLU A 1 245 ? 14.679 10.688 -35.267 1.00 81.25 245 GLU A O 1
ATOM 1923 N N . ALA A 1 246 ? 15.286 11.829 -33.418 1.00 85.94 246 ALA A N 1
ATOM 1924 C CA . ALA A 1 246 ? 16.405 10.979 -33.046 1.00 85.94 246 ALA A CA 1
ATOM 1925 C C . ALA A 1 246 ? 16.672 11.052 -31.539 1.00 85.94 246 ALA A C 1
ATOM 1927 O O . ALA A 1 246 ? 16.313 12.038 -30.890 1.00 85.94 246 ALA A O 1
ATOM 1928 N N . PHE A 1 247 ? 17.357 10.051 -30.999 1.00 89.00 247 PHE A N 1
ATOM 1929 C CA . PHE A 1 247 ? 17.893 10.048 -29.637 1.00 89.00 247 PHE A CA 1
ATOM 1930 C C . PHE A 1 247 ? 19.341 9.555 -29.625 1.00 89.00 247 PHE A C 1
ATOM 1932 O O . PHE A 1 247 ? 19.757 8.822 -30.519 1.00 89.00 247 PHE A O 1
ATOM 1939 N N . PHE A 1 248 ? 20.119 9.969 -28.630 1.00 89.12 248 PHE A N 1
ATOM 1940 C CA . PHE A 1 248 ? 21.545 9.654 -28.537 1.00 89.12 248 PHE A CA 1
ATOM 1941 C C . PHE A 1 248 ? 22.047 9.744 -27.092 1.00 89.12 248 PHE A C 1
ATOM 1943 O O . PHE A 1 248 ? 21.473 10.441 -26.257 1.00 89.12 248 PHE A O 1
ATOM 1950 N N . SER A 1 249 ? 23.143 9.046 -26.801 1.00 88.25 249 SER A N 1
ATOM 1951 C CA . SER A 1 249 ? 23.964 9.297 -25.608 1.00 88.25 249 SER A CA 1
ATOM 1952 C C . SER A 1 249 ? 24.762 10.594 -25.793 1.00 88.25 249 SER A C 1
ATOM 1954 O O . SER A 1 249 ? 25.099 10.940 -26.911 1.00 88.25 249 SER A O 1
ATOM 1956 N N . LEU A 1 250 ? 25.125 11.307 -24.731 1.00 86.38 250 LEU A N 1
ATOM 1957 C CA . LEU A 1 250 ? 26.035 12.463 -24.807 1.00 86.38 250 LEU A CA 1
ATOM 1958 C C . LEU A 1 250 ? 27.521 12.060 -24.695 1.00 86.38 250 LEU A C 1
ATOM 1960 O O . LEU A 1 250 ? 28.394 12.911 -24.537 1.00 86.38 250 LEU A O 1
ATOM 1964 N N . SER A 1 251 ? 27.826 10.762 -24.775 1.00 83.75 251 SER A N 1
ATOM 1965 C CA . SER A 1 251 ? 29.197 10.247 -24.882 1.00 83.75 251 SER A CA 1
ATOM 1966 C C . SER A 1 251 ? 29.860 10.624 -26.214 1.00 83.75 251 SER A C 1
ATOM 1968 O O . SER A 1 251 ? 29.178 10.716 -27.236 1.00 83.75 251 SER A O 1
ATOM 1970 N N . GLU A 1 252 ? 31.193 10.765 -26.210 1.00 74.56 252 GLU A N 1
ATOM 1971 C CA . GLU A 1 252 ? 31.994 11.239 -27.358 1.00 74.56 252 GLU A CA 1
ATOM 1972 C C . GLU A 1 252 ? 31.786 10.428 -28.656 1.00 74.56 252 GLU A C 1
ATOM 1974 O O . GLU A 1 252 ? 31.821 11.013 -29.734 1.00 74.56 252 GLU A O 1
ATOM 1979 N N . ASP A 1 253 ? 31.480 9.129 -28.556 1.00 76.56 253 ASP A N 1
ATOM 1980 C CA . ASP A 1 253 ? 31.278 8.217 -29.699 1.00 76.56 253 ASP A CA 1
ATOM 1981 C C . ASP A 1 253 ? 29.798 7.843 -29.943 1.00 76.56 253 ASP A C 1
ATOM 1983 O O . ASP A 1 253 ? 29.483 6.755 -30.430 1.00 76.56 253 ASP A O 1
ATOM 1987 N N . SER A 1 254 ? 28.858 8.697 -29.535 1.00 80.62 254 SER A N 1
ATOM 1988 C CA . SER A 1 254 ? 27.424 8.416 -29.677 1.00 80.62 254 SER A CA 1
ATOM 1989 C C . SER A 1 254 ? 26.926 8.503 -31.124 1.00 80.62 254 SER A C 1
ATOM 1991 O O . SER A 1 254 ? 27.343 9.356 -31.907 1.00 80.62 254 SER A O 1
ATOM 1993 N N . GLU A 1 255 ? 25.988 7.621 -31.471 1.00 84.88 255 GLU A N 1
ATOM 1994 C CA . GLU A 1 255 ? 25.279 7.638 -32.750 1.00 84.88 255 GLU A CA 1
ATOM 1995 C C . GLU A 1 255 ? 23.857 8.172 -32.532 1.00 84.88 255 GLU A C 1
ATOM 1997 O O . GLU A 1 255 ? 23.194 7.816 -31.554 1.00 84.88 255 GLU A O 1
ATOM 2002 N N . GLU A 1 256 ? 23.374 9.018 -33.448 1.00 87.44 256 GLU A N 1
ATOM 2003 C CA . GLU A 1 256 ? 21.957 9.388 -33.490 1.00 87.44 256 GLU A CA 1
ATOM 2004 C C . GLU A 1 256 ? 21.124 8.192 -33.952 1.00 87.44 256 GLU A C 1
ATOM 2006 O O . GLU A 1 256 ? 21.244 7.727 -35.085 1.00 87.44 256 GLU A O 1
ATOM 2011 N N . ILE A 1 257 ? 20.231 7.723 -33.085 1.00 88.06 257 ILE A N 1
ATOM 2012 C CA . ILE A 1 257 ? 19.321 6.628 -33.390 1.00 88.06 257 ILE A CA 1
ATOM 2013 C C . ILE A 1 257 ? 17.977 7.196 -33.823 1.00 88.06 257 ILE A C 1
ATOM 2015 O O . ILE A 1 257 ? 17.330 7.941 -33.088 1.00 88.06 257 ILE A O 1
ATOM 2019 N N . THR A 1 258 ? 17.551 6.809 -35.022 1.00 87.56 258 THR A N 1
ATOM 2020 C CA . THR A 1 258 ? 16.317 7.275 -35.668 1.00 87.56 258 THR A CA 1
ATOM 2021 C C . THR A 1 258 ? 15.241 6.193 -35.757 1.00 87.56 258 THR A C 1
ATOM 2023 O O . THR A 1 258 ? 14.259 6.365 -36.465 1.00 87.56 258 THR A O 1
ATOM 2026 N N . VAL A 1 259 ? 15.407 5.069 -35.057 1.00 86.38 259 VAL A N 1
ATOM 2027 C CA . VAL A 1 259 ? 14.459 3.943 -35.057 1.00 86.38 259 VAL A CA 1
ATOM 2028 C C . VAL A 1 259 ? 14.070 3.565 -33.632 1.00 86.38 259 VAL A C 1
ATOM 2030 O O . VAL A 1 259 ? 14.866 3.734 -32.707 1.00 86.38 259 VAL A O 1
ATOM 2033 N N . LYS A 1 260 ? 12.852 3.042 -33.450 1.00 89.94 260 LYS A N 1
ATOM 2034 C CA . LYS A 1 260 ? 12.402 2.498 -32.161 1.00 89.94 260 LYS A CA 1
ATOM 2035 C C . LYS A 1 260 ? 13.225 1.260 -31.775 1.00 89.94 260 LYS A C 1
ATOM 2037 O O . LYS A 1 260 ? 13.677 0.508 -32.639 1.00 89.94 260 LYS A O 1
ATOM 2042 N N . GLY A 1 261 ? 13.407 1.073 -30.473 1.00 93.06 261 GLY A N 1
ATOM 2043 C CA . GLY A 1 261 ? 13.820 -0.190 -29.874 1.00 93.06 261 GLY A CA 1
ATOM 2044 C C . GLY A 1 261 ? 12.663 -1.182 -29.790 1.00 93.06 261 GLY A C 1
ATOM 2045 O O . GLY A 1 261 ? 11.594 -0.961 -30.353 1.00 93.06 261 GLY A O 1
ATOM 2046 N N . ASN A 1 262 ? 12.882 -2.284 -29.074 1.00 95.56 262 ASN A N 1
ATOM 2047 C CA . ASN A 1 262 ? 11.981 -3.438 -29.087 1.00 95.56 262 ASN A CA 1
ATOM 2048 C C . ASN A 1 262 ? 11.301 -3.756 -27.743 1.00 95.56 262 ASN A C 1
ATOM 2050 O O . ASN A 1 262 ? 10.643 -4.793 -27.649 1.00 95.56 262 ASN A O 1
ATOM 2054 N N . ILE A 1 263 ? 11.433 -2.897 -26.724 1.00 97.56 263 ILE A N 1
ATOM 2055 C CA . ILE A 1 263 ? 10.764 -3.099 -25.426 1.00 97.56 263 ILE A CA 1
ATOM 2056 C C . ILE A 1 263 ? 9.255 -2.910 -25.600 1.00 97.56 263 ILE A C 1
ATOM 2058 O O . ILE A 1 263 ? 8.811 -1.927 -26.194 1.00 97.56 263 ILE A O 1
ATOM 2062 N N . GLN A 1 264 ? 8.471 -3.843 -25.067 1.00 96.38 264 GLN A N 1
ATOM 2063 C CA . GLN A 1 264 ? 7.008 -3.845 -25.156 1.00 96.38 264 GLN A CA 1
ATOM 2064 C C . GLN A 1 264 ? 6.331 -3.932 -23.788 1.00 96.38 264 GLN A C 1
ATOM 2066 O O . GLN A 1 264 ? 5.272 -3.334 -23.600 1.00 96.38 264 GLN A O 1
ATOM 2071 N N . ASN A 1 265 ? 6.927 -4.657 -22.837 1.00 97.50 265 ASN A N 1
ATOM 2072 C CA . ASN A 1 265 ? 6.371 -4.836 -21.496 1.00 97.50 265 ASN A CA 1
ATOM 2073 C C . ASN A 1 265 ? 7.311 -4.250 -20.427 1.00 97.50 265 ASN A C 1
ATOM 2075 O O . ASN A 1 265 ? 8.530 -4.369 -20.511 1.00 97.50 265 ASN A O 1
ATOM 2079 N N . ILE A 1 266 ? 6.727 -3.581 -19.435 1.00 97.50 266 ILE A N 1
ATOM 2080 C CA . ILE A 1 266 ? 7.431 -2.905 -18.343 1.00 97.50 266 ILE A CA 1
ATOM 2081 C C . ILE A 1 266 ? 6.898 -3.293 -16.959 1.00 97.50 266 ILE A C 1
ATOM 2083 O O . ILE A 1 266 ? 7.235 -2.643 -15.972 1.00 97.50 266 ILE A O 1
ATOM 2087 N N . ASP A 1 267 ? 6.099 -4.355 -16.842 1.00 95.06 267 ASP A N 1
ATOM 2088 C CA . ASP A 1 267 ? 5.535 -4.818 -15.566 1.00 95.06 267 ASP A CA 1
ATOM 2089 C C . ASP A 1 267 ? 6.625 -5.130 -14.534 1.00 95.06 267 ASP A C 1
ATOM 2091 O O . ASP A 1 267 ? 6.431 -4.978 -13.328 1.00 95.06 267 ASP A O 1
ATOM 2095 N N . SER A 1 268 ? 7.821 -5.489 -15.003 1.00 96.81 268 SER A N 1
ATOM 2096 C CA . SER A 1 268 ? 8.979 -5.732 -14.141 1.00 96.81 268 SER A CA 1
ATOM 2097 C C . SER A 1 268 ? 9.479 -4.486 -13.411 1.00 96.81 268 SER A C 1
ATOM 2099 O O . SER A 1 268 ? 10.225 -4.638 -12.446 1.00 96.81 268 SER A O 1
ATOM 2101 N N . LEU A 1 269 ? 9.040 -3.274 -13.787 1.00 96.06 269 LEU A N 1
ATOM 2102 C CA . LEU A 1 269 ? 9.269 -2.060 -12.993 1.00 96.06 269 LEU A CA 1
ATOM 2103 C C . LEU A 1 269 ? 8.739 -2.198 -11.559 1.00 96.06 269 LEU A C 1
ATOM 2105 O O . LEU A 1 269 ? 9.269 -1.561 -10.654 1.00 96.06 269 LEU A O 1
ATOM 2109 N N . TRP A 1 270 ? 7.759 -3.077 -11.330 1.00 92.12 270 TRP A N 1
ATOM 2110 C CA . TRP A 1 270 ? 7.259 -3.419 -10.000 1.00 92.12 270 TRP A CA 1
ATOM 2111 C C . TRP A 1 270 ? 8.340 -3.886 -9.017 1.00 92.12 270 TRP A C 1
ATOM 2113 O O . TRP A 1 270 ? 8.254 -3.625 -7.818 1.00 92.12 270 TRP A O 1
ATOM 2123 N N . TYR A 1 271 ? 9.388 -4.536 -9.523 1.00 94.62 271 TYR A N 1
ATOM 2124 C CA . TYR A 1 271 ? 10.489 -5.034 -8.703 1.00 94.62 271 TYR A CA 1
ATOM 2125 C C . TYR A 1 271 ? 11.488 -3.944 -8.281 1.00 94.62 271 TYR A C 1
ATOM 2127 O O . TYR A 1 271 ? 12.355 -4.205 -7.451 1.00 94.62 271 TYR A O 1
ATOM 2135 N N . PHE A 1 272 ? 11.380 -2.718 -8.799 1.00 94.56 272 PHE A N 1
ATOM 2136 C CA . PHE A 1 272 ? 12.296 -1.624 -8.479 1.00 94.56 272 PHE A CA 1
ATOM 2137 C C . PHE A 1 272 ? 11.746 -0.798 -7.308 1.00 94.56 272 PHE A C 1
ATOM 2139 O O . PHE A 1 272 ? 11.112 0.242 -7.487 1.00 94.56 272 PHE A O 1
ATOM 2146 N N . ARG A 1 273 ? 11.978 -1.276 -6.081 1.00 89.38 273 ARG A N 1
ATOM 2147 C CA . ARG A 1 273 ? 11.299 -0.784 -4.864 1.00 89.38 273 ARG A CA 1
ATOM 2148 C C . ARG A 1 273 ? 11.598 0.674 -4.499 1.00 89.38 273 ARG A C 1
ATOM 2150 O O . ARG A 1 273 ? 10.735 1.332 -3.916 1.00 89.38 273 ARG A O 1
ATOM 2157 N N . ASP A 1 274 ? 12.784 1.151 -4.871 1.00 89.88 274 ASP A N 1
ATOM 2158 C CA . ASP A 1 274 ? 13.309 2.493 -4.578 1.00 89.88 274 ASP A CA 1
ATOM 2159 C C . ASP A 1 274 ? 13.304 3.423 -5.810 1.00 89.88 274 ASP A C 1
ATOM 2161 O O . ASP A 1 274 ? 13.775 4.562 -5.731 1.00 89.88 274 ASP A O 1
ATOM 2165 N N . LEU A 1 275 ? 12.745 2.974 -6.942 1.00 92.25 275 LEU A N 1
ATOM 2166 C CA . LEU A 1 275 ? 12.665 3.772 -8.163 1.00 92.25 275 LEU A CA 1
ATOM 2167 C C . LEU A 1 275 ? 11.804 5.013 -7.928 1.00 92.25 275 LEU A C 1
ATOM 2169 O O . LEU A 1 275 ? 10.685 4.926 -7.421 1.00 92.25 275 LEU A O 1
ATOM 2173 N N . GLN A 1 276 ? 12.324 6.179 -8.298 1.00 89.38 276 GLN A N 1
ATOM 2174 C CA . GLN A 1 276 ? 11.624 7.458 -8.184 1.00 89.38 276 GLN A CA 1
ATOM 2175 C C . GLN A 1 276 ? 11.388 8.103 -9.542 1.00 89.38 276 GLN A C 1
ATOM 2177 O O . GLN A 1 276 ? 10.388 8.798 -9.720 1.00 89.38 276 GLN A O 1
ATOM 2182 N N . THR A 1 277 ? 12.272 7.875 -10.507 1.00 89.88 277 THR A N 1
ATOM 2183 C CA . THR A 1 277 ? 12.137 8.434 -11.850 1.00 89.88 277 THR A CA 1
ATOM 2184 C C . THR A 1 277 ? 12.349 7.358 -12.896 1.00 89.88 277 THR A C 1
ATOM 2186 O O . THR A 1 277 ? 13.292 6.571 -12.818 1.00 89.88 277 THR A O 1
ATOM 2189 N N . VAL A 1 278 ? 11.457 7.311 -13.881 1.00 93.25 278 VAL A N 1
ATOM 2190 C CA . VAL A 1 278 ? 11.583 6.390 -15.009 1.00 93.25 278 VAL A CA 1
ATOM 2191 C C . VAL A 1 278 ? 11.394 7.134 -16.314 1.00 93.25 278 VAL A C 1
ATOM 2193 O O . VAL A 1 278 ? 10.431 7.881 -16.497 1.00 93.25 278 VAL A O 1
ATOM 2196 N N . GLN A 1 279 ? 12.300 6.896 -17.245 1.00 92.56 279 GLN A N 1
ATOM 2197 C CA . GLN A 1 279 ? 12.124 7.297 -18.618 1.00 92.56 279 GLN A CA 1
ATOM 2198 C C . GLN A 1 279 ? 12.384 6.103 -19.526 1.00 92.56 279 GLN A C 1
ATOM 2200 O O . GLN A 1 279 ? 13.483 5.574 -19.541 1.00 92.56 279 GLN A O 1
ATOM 2205 N N . ILE A 1 280 ? 11.400 5.699 -20.326 1.00 93.94 280 ILE A N 1
ATOM 2206 C CA . ILE A 1 280 ? 11.593 4.673 -21.356 1.00 93.94 280 ILE A CA 1
ATOM 2207 C C . ILE A 1 280 ? 11.024 5.221 -22.649 1.00 93.94 280 ILE A C 1
ATOM 2209 O O . ILE A 1 280 ? 9.818 5.153 -22.876 1.00 93.94 280 ILE A O 1
ATOM 2213 N N . ILE A 1 281 ? 11.880 5.808 -23.483 1.00 90.31 281 ILE A N 1
ATOM 2214 C CA . ILE A 1 281 ? 11.446 6.417 -24.740 1.00 90.31 281 ILE A CA 1
ATOM 2215 C C . ILE A 1 281 ? 11.765 5.531 -25.930 1.00 90.31 281 ILE A C 1
ATOM 2217 O O . ILE A 1 281 ? 12.646 4.673 -25.866 1.00 90.31 281 ILE A O 1
ATOM 2221 N N . ALA A 1 282 ? 11.086 5.804 -27.039 1.00 91.50 282 ALA A N 1
ATOM 2222 C CA . ALA A 1 282 ? 11.413 5.241 -28.337 1.00 91.50 282 ALA A CA 1
ATOM 2223 C C . ALA A 1 282 ? 11.299 3.711 -28.424 1.00 91.50 282 ALA A C 1
ATOM 2225 O O . ALA A 1 282 ? 12.189 3.056 -28.955 1.00 91.50 282 ALA A O 1
ATOM 2226 N N . ASN A 1 283 ? 10.216 3.135 -27.911 1.00 93.12 283 ASN A N 1
ATOM 2227 C CA . ASN A 1 283 ? 9.975 1.690 -27.876 1.00 93.12 283 ASN A CA 1
ATOM 2228 C C . ASN A 1 283 ? 8.526 1.370 -28.309 1.00 93.12 283 ASN A C 1
ATOM 2230 O O . ASN A 1 283 ? 7.858 2.203 -28.925 1.00 93.12 283 ASN A O 1
ATOM 2234 N N . HIS A 1 284 ? 8.047 0.160 -28.026 1.00 93.00 284 HIS A N 1
ATOM 2235 C CA . HIS A 1 284 ? 6.727 -0.349 -28.409 1.00 93.00 284 HIS A CA 1
ATOM 2236 C C . HIS A 1 284 ? 5.831 -0.632 -27.189 1.00 93.00 284 HIS A C 1
ATOM 2238 O O . HIS A 1 284 ? 5.035 -1.569 -27.186 1.00 93.00 284 HIS A O 1
ATOM 2244 N N . ILE A 1 285 ? 5.963 0.163 -26.121 1.00 93.38 285 ILE A N 1
ATOM 2245 C CA . ILE A 1 285 ? 5.155 0.005 -24.903 1.00 93.38 285 ILE A CA 1
ATOM 2246 C C . ILE A 1 285 ? 3.739 0.517 -25.160 1.00 93.38 285 ILE A C 1
ATOM 2248 O O . ILE A 1 285 ? 3.563 1.653 -25.589 1.00 93.38 285 ILE A O 1
ATOM 2252 N N . SER A 1 286 ? 2.722 -0.282 -24.855 1.00 91.69 286 SER A N 1
ATOM 2253 C CA . SER A 1 286 ? 1.316 0.141 -24.960 1.00 91.69 286 SER A CA 1
ATOM 2254 C C . SER A 1 286 ? 0.586 0.184 -23.618 1.00 91.69 286 SER A C 1
ATOM 2256 O O . SER A 1 286 ? -0.406 0.898 -23.488 1.00 91.69 286 SER A O 1
ATOM 2258 N N . ASP A 1 287 ? 1.061 -0.577 -22.628 1.00 90.88 287 ASP A N 1
ATOM 2259 C CA . ASP A 1 287 ? 0.460 -0.686 -21.298 1.00 90.88 287 ASP A CA 1
ATOM 2260 C C . ASP A 1 287 ? 1.398 -0.095 -20.237 1.00 90.88 287 ASP A C 1
ATOM 2262 O O . ASP A 1 287 ? 2.541 -0.521 -20.084 1.00 90.88 287 ASP A O 1
ATOM 2266 N N . VAL A 1 288 ? 0.901 0.906 -19.509 1.00 91.81 288 VAL A N 1
ATOM 2267 C CA . VAL A 1 288 ? 1.597 1.566 -18.392 1.00 91.81 288 VAL A CA 1
ATOM 2268 C C . VAL A 1 288 ? 0.846 1.393 -17.069 1.00 91.81 288 VAL A C 1
ATOM 2270 O O . VAL A 1 288 ? 1.024 2.156 -16.122 1.00 91.81 288 VAL A O 1
ATOM 2273 N N . SER A 1 289 ? -0.029 0.393 -16.974 1.00 87.00 289 SER A N 1
ATOM 2274 C CA . SER A 1 289 ? -0.841 0.143 -15.782 1.00 87.00 289 SER A CA 1
ATOM 2275 C C . SER A 1 289 ? -0.011 -0.210 -14.545 1.00 87.00 289 SER A C 1
ATOM 2277 O O . SER A 1 289 ? -0.449 0.102 -13.433 1.00 87.00 289 SER A O 1
ATOM 2279 N N . VAL A 1 290 ? 1.204 -0.750 -14.720 1.00 89.31 290 VAL A N 1
ATOM 2280 C CA . VAL A 1 290 ? 2.175 -0.986 -13.636 1.00 89.31 290 VAL A CA 1
ATOM 2281 C C . VAL A 1 290 ? 2.449 0.276 -12.812 1.00 89.31 290 VAL A C 1
ATOM 2283 O O . VAL A 1 290 ? 2.620 0.185 -11.598 1.00 89.31 290 VAL A O 1
ATOM 2286 N N . LEU A 1 291 ? 2.392 1.468 -13.425 1.00 87.88 291 LEU A N 1
ATOM 2287 C CA . LEU A 1 291 ? 2.652 2.740 -12.743 1.00 87.88 291 LEU A CA 1
ATOM 2288 C C . LEU A 1 291 ? 1.687 3.000 -11.580 1.00 87.88 291 LEU A C 1
ATOM 2290 O O . LEU A 1 291 ? 2.054 3.690 -10.638 1.00 87.88 291 LEU A O 1
ATOM 2294 N N . LYS A 1 292 ? 0.483 2.408 -11.594 1.00 82.81 292 LYS A N 1
ATOM 2295 C CA . LYS A 1 292 ? -0.487 2.514 -10.488 1.00 82.81 292 LYS A CA 1
ATOM 2296 C C . LYS A 1 292 ? 0.041 1.952 -9.170 1.00 82.81 292 LYS A C 1
ATOM 2298 O O . LYS A 1 292 ? -0.460 2.339 -8.122 1.00 82.81 292 LYS A O 1
ATOM 2303 N N . ARG A 1 293 ? 1.003 1.030 -9.241 1.00 79.94 293 ARG A N 1
ATOM 2304 C CA . ARG A 1 293 ? 1.624 0.385 -8.080 1.00 79.94 293 ARG A CA 1
ATOM 2305 C C . ARG A 1 293 ? 2.924 1.076 -7.665 1.00 79.94 293 ARG A C 1
ATOM 2307 O O . ARG A 1 293 ? 3.472 0.787 -6.608 1.00 79.94 293 ARG A O 1
ATOM 2314 N N . LEU A 1 294 ? 3.444 1.984 -8.490 1.00 83.62 294 LEU A N 1
ATOM 2315 C CA . LEU A 1 294 ? 4.725 2.641 -8.256 1.00 83.62 294 LEU A CA 1
ATOM 2316 C C . LEU A 1 294 ? 4.525 4.018 -7.624 1.00 83.62 294 LEU A C 1
ATOM 2318 O O . LEU A 1 294 ? 3.629 4.773 -7.991 1.00 83.62 294 LEU A O 1
ATOM 2322 N N . ASN A 1 295 ? 5.425 4.381 -6.712 1.00 81.50 295 ASN A N 1
ATOM 2323 C CA . ASN A 1 295 ? 5.447 5.706 -6.096 1.00 81.50 295 ASN A CA 1
ATOM 2324 C C . ASN A 1 295 ? 6.535 6.578 -6.737 1.00 81.50 295 ASN A C 1
ATOM 2326 O O . ASN A 1 295 ? 7.560 6.871 -6.118 1.00 81.50 295 ASN A O 1
ATOM 2330 N N . LEU A 1 296 ? 6.323 6.920 -8.009 1.00 85.44 296 LEU A N 1
ATOM 2331 C CA . LEU A 1 296 ? 7.257 7.709 -8.811 1.00 85.44 296 LEU A CA 1
ATOM 2332 C C . LEU A 1 296 ? 7.051 9.212 -8.599 1.00 85.44 296 LEU A C 1
ATOM 2334 O O . LEU A 1 296 ? 5.927 9.693 -8.484 1.00 85.44 296 LEU A O 1
ATOM 2338 N N . ILE A 1 297 ? 8.151 9.958 -8.635 1.00 85.81 297 ILE A N 1
ATOM 2339 C CA . ILE A 1 297 ? 8.177 11.420 -8.741 1.00 85.81 297 ILE A CA 1
ATOM 2340 C C . ILE A 1 297 ? 7.960 11.845 -10.198 1.00 85.81 297 ILE A C 1
ATOM 2342 O O . ILE A 1 297 ? 7.293 12.843 -10.457 1.00 85.81 297 ILE A O 1
ATOM 2346 N N . SER A 1 298 ? 8.532 11.103 -11.152 1.00 85.19 298 SER A N 1
ATOM 2347 C CA . SER A 1 298 ? 8.461 11.418 -12.581 1.00 85.19 298 SER A CA 1
ATOM 2348 C C . SER A 1 298 ? 8.438 10.152 -13.433 1.00 85.19 298 SER A C 1
ATOM 2350 O O . SER A 1 298 ? 9.096 9.160 -13.113 1.00 85.19 298 SER A O 1
ATOM 2352 N N . ALA A 1 299 ? 7.693 10.202 -14.533 1.00 89.69 299 ALA A N 1
ATOM 2353 C CA . ALA A 1 299 ? 7.567 9.118 -15.491 1.00 89.69 299 ALA A CA 1
ATOM 2354 C C . ALA A 1 299 ? 7.424 9.683 -16.911 1.00 89.69 299 ALA A C 1
ATOM 2356 O O . ALA A 1 299 ? 6.561 10.526 -17.165 1.00 89.69 299 ALA A O 1
ATOM 2357 N N . ASN A 1 300 ? 8.250 9.214 -17.847 1.00 87.56 300 ASN A N 1
ATOM 2358 C CA . ASN A 1 300 ? 8.214 9.651 -19.240 1.00 87.56 300 ASN A CA 1
ATOM 2359 C C . ASN A 1 300 ? 8.336 8.463 -20.206 1.00 87.56 300 ASN A C 1
ATOM 2361 O O . ASN A 1 300 ? 9.329 7.744 -20.211 1.00 87.56 300 ASN A O 1
ATOM 2365 N N . PHE A 1 301 ? 7.333 8.292 -21.066 1.00 89.38 301 PHE A N 1
ATOM 2366 C CA . PHE A 1 301 ? 7.247 7.188 -22.028 1.00 89.38 301 PHE A CA 1
ATOM 2367 C C . PHE A 1 301 ? 7.088 7.682 -23.468 1.00 89.38 301 PHE A C 1
ATOM 2369 O O . PHE A 1 301 ? 6.364 7.097 -24.272 1.00 89.38 301 PHE A O 1
ATOM 2376 N N . TRP A 1 302 ? 7.722 8.802 -23.809 1.00 85.50 302 TRP A N 1
ATOM 2377 C CA . TRP A 1 302 ? 7.601 9.399 -25.137 1.00 85.50 302 TRP A CA 1
ATOM 2378 C C . TRP A 1 302 ? 7.994 8.441 -26.284 1.00 85.50 302 TRP A C 1
ATOM 2380 O O . TRP A 1 302 ? 8.898 7.624 -26.141 1.00 85.50 302 TRP A O 1
ATOM 2390 N N . ALA A 1 303 ? 7.333 8.552 -27.442 1.00 85.88 303 ALA A N 1
ATOM 2391 C CA . ALA A 1 303 ? 7.570 7.731 -28.628 1.00 85.88 303 ALA A CA 1
ATOM 2392 C C . ALA A 1 303 ? 7.393 6.219 -28.383 1.00 85.88 303 ALA A C 1
ATOM 2394 O O . ALA A 1 303 ? 8.153 5.407 -28.905 1.00 85.88 303 ALA A O 1
ATOM 2395 N N . ASN A 1 304 ? 6.376 5.859 -27.597 1.00 88.19 304 ASN A N 1
ATOM 2396 C CA . ASN A 1 304 ? 5.861 4.494 -27.435 1.00 88.19 304 ASN A CA 1
ATOM 2397 C C . ASN A 1 304 ? 4.504 4.310 -28.138 1.00 88.19 304 ASN A C 1
ATOM 2399 O O . ASN A 1 304 ? 4.070 5.207 -28.847 1.00 88.19 304 ASN A O 1
ATOM 2403 N N . ASP A 1 305 ? 3.829 3.179 -27.953 1.00 88.31 305 ASP A N 1
ATOM 2404 C CA . ASP A 1 305 ? 2.546 2.849 -28.592 1.00 88.31 305 ASP A CA 1
ATOM 2405 C C . ASP A 1 305 ? 1.360 3.006 -27.606 1.00 88.31 305 ASP A C 1
ATOM 2407 O O . ASP A 1 305 ? 0.401 2.233 -27.610 1.00 88.31 305 ASP A O 1
ATOM 2411 N N . ILE A 1 306 ? 1.434 4.013 -26.726 1.00 84.69 306 ILE A N 1
ATOM 2412 C CA . ILE A 1 306 ? 0.459 4.276 -25.654 1.00 84.69 306 ILE A CA 1
ATOM 2413 C C . ILE A 1 306 ? -0.708 5.100 -26.199 1.00 84.69 306 ILE A C 1
ATOM 2415 O O . ILE A 1 306 ? -0.531 6.228 -26.655 1.00 84.69 306 ILE A O 1
ATOM 2419 N N . THR A 1 307 ? -1.922 4.559 -26.104 1.00 82.19 307 THR A N 1
ATOM 2420 C CA . THR A 1 307 ? -3.141 5.250 -26.557 1.00 82.19 307 THR A CA 1
ATOM 2421 C C . THR A 1 307 ? -3.884 5.972 -25.436 1.00 82.19 307 THR A C 1
ATOM 2423 O O . THR A 1 307 ? -4.533 6.982 -25.691 1.00 82.19 307 THR A O 1
ATOM 2426 N N . ASP A 1 308 ? -3.816 5.451 -24.207 1.00 82.44 308 ASP A N 1
ATOM 2427 C CA . ASP A 1 308 ? -4.415 6.066 -23.020 1.00 82.44 308 ASP A CA 1
ATOM 2428 C C . ASP A 1 308 ? -3.321 6.714 -22.170 1.00 82.44 308 ASP A C 1
ATOM 2430 O O . ASP A 1 308 ? -2.543 6.041 -21.495 1.00 82.44 308 ASP A O 1
ATOM 2434 N N . THR A 1 309 ? -3.256 8.041 -22.218 1.00 80.44 309 THR A N 1
ATOM 2435 C CA . THR A 1 309 ? -2.245 8.825 -21.504 1.00 80.44 309 THR A CA 1
ATOM 2436 C C . THR A 1 309 ? -2.718 9.307 -20.136 1.00 80.44 309 THR A C 1
ATOM 2438 O O . THR A 1 309 ? -1.969 10.019 -19.474 1.00 80.44 309 THR A O 1
ATOM 2441 N N . SER A 1 310 ? -3.927 8.941 -19.690 1.00 83.56 310 SER A N 1
ATOM 2442 C CA . SER A 1 310 ? -4.517 9.448 -18.440 1.00 83.56 310 SER A CA 1
ATOM 2443 C C . SER A 1 310 ? -3.628 9.205 -17.216 1.00 83.56 310 SER A C 1
ATOM 2445 O O . SER A 1 310 ? -3.457 10.095 -16.388 1.00 83.56 310 SER A O 1
ATOM 2447 N N . LEU A 1 311 ? -2.983 8.035 -17.134 1.00 79.12 311 LEU A N 1
ATOM 2448 C CA . LEU A 1 311 ? -2.041 7.699 -16.058 1.00 79.12 311 LEU A CA 1
ATOM 2449 C C . LEU A 1 311 ? -0.737 8.499 -16.107 1.00 79.12 311 LEU A C 1
ATOM 2451 O O . LEU A 1 311 ? -0.043 8.585 -15.100 1.00 79.12 311 LEU A O 1
ATOM 2455 N N . LEU A 1 312 ? -0.386 9.063 -17.262 1.00 82.56 312 LEU A N 1
ATOM 2456 C CA . LEU A 1 312 ? 0.845 9.830 -17.446 1.00 82.56 312 LEU A CA 1
ATOM 2457 C C . LEU A 1 312 ? 0.655 11.325 -17.164 1.00 82.56 312 LEU A C 1
ATOM 2459 O O . LEU A 1 312 ? 1.620 11.999 -16.809 1.00 82.56 312 LEU A O 1
ATOM 2463 N N . GLU A 1 313 ? -0.579 11.835 -17.238 1.00 78.94 313 GLU A N 1
ATOM 2464 C CA . GLU A 1 313 ? -0.891 13.249 -16.970 1.00 78.94 313 GLU A CA 1
ATOM 2465 C C . GLU A 1 313 ? -0.471 13.700 -15.563 1.00 78.94 313 GLU A C 1
ATOM 2467 O O . GLU A 1 313 ? -0.145 14.868 -15.366 1.00 78.94 313 GLU A O 1
ATOM 2472 N N . GLN A 1 314 ? -0.424 12.787 -14.587 1.00 78.25 314 GLN A N 1
ATOM 2473 C CA . GLN A 1 314 ? 0.024 13.105 -13.226 1.00 78.25 314 GLN A CA 1
ATOM 2474 C C . GLN A 1 314 ? 1.544 13.303 -13.101 1.00 78.25 314 GLN A C 1
ATOM 2476 O O . GLN A 1 314 ? 2.000 13.886 -12.120 1.00 78.25 314 GLN A O 1
ATOM 2481 N N . TYR A 1 315 ? 2.324 12.831 -14.077 1.00 78.19 315 TYR A N 1
ATOM 2482 C CA . TYR A 1 315 ? 3.788 12.855 -14.039 1.00 78.19 315 TYR A CA 1
ATOM 2483 C C . TYR A 1 315 ? 4.408 13.879 -14.990 1.00 78.19 315 TYR A C 1
ATOM 2485 O O . TYR A 1 315 ? 5.578 14.227 -14.830 1.00 78.19 315 TYR A O 1
ATOM 2493 N N . ASN A 1 316 ? 3.657 14.365 -15.981 1.00 65.38 316 ASN A N 1
ATOM 2494 C CA . ASN A 1 316 ? 4.180 15.266 -16.998 1.00 65.38 316 ASN A CA 1
ATOM 2495 C C . ASN A 1 316 ? 3.472 16.626 -16.965 1.00 65.38 316 ASN A C 1
ATOM 2497 O O . ASN A 1 316 ? 2.252 16.717 -17.055 1.00 65.38 316 ASN A O 1
ATOM 2501 N N . ALA A 1 317 ? 4.252 17.707 -16.886 1.00 53.53 317 ALA A N 1
ATOM 2502 C CA . ALA A 1 317 ? 3.730 19.075 -16.886 1.00 53.53 317 ALA A CA 1
ATOM 2503 C C . ALA A 1 317 ? 3.132 19.498 -18.244 1.00 53.53 317 ALA A C 1
ATOM 2505 O O . ALA A 1 317 ? 2.450 20.521 -18.330 1.00 53.53 317 ALA A O 1
ATOM 2506 N N . PHE A 1 318 ? 3.389 18.732 -19.309 1.00 53.00 318 PHE A N 1
ATOM 2507 C CA . PHE A 1 318 ? 2.849 18.979 -20.640 1.00 53.00 318 PHE A CA 1
ATOM 2508 C C . PHE A 1 318 ? 1.701 18.017 -20.943 1.00 53.00 318 PHE A C 1
ATOM 2510 O O . PHE A 1 318 ? 1.832 16.806 -20.785 1.00 53.00 318 PHE A O 1
ATOM 2517 N N . LYS A 1 319 ? 0.586 18.558 -21.445 1.00 55.19 319 LYS A N 1
ATOM 2518 C CA . LYS A 1 319 ? -0.536 17.756 -21.941 1.00 55.19 319 LYS A CA 1
ATOM 2519 C C . LYS A 1 319 ? -0.044 16.859 -23.081 1.00 55.19 319 LYS A C 1
ATOM 2521 O O . LYS A 1 319 ? 0.467 17.372 -24.078 1.00 55.19 319 LYS A O 1
ATOM 2526 N N . HIS A 1 320 ? -0.189 15.546 -22.922 1.00 57.88 320 HIS A N 1
ATOM 2527 C CA . HIS A 1 320 ? 0.215 14.580 -23.936 1.00 57.88 320 HIS A CA 1
ATOM 2528 C C . HIS A 1 320 ? -0.557 14.812 -25.241 1.00 57.88 320 HIS A C 1
ATOM 2530 O O . HIS A 1 320 ? -1.785 14.917 -25.238 1.00 57.88 320 HIS A O 1
ATOM 2536 N N . ASN A 1 321 ? 0.169 14.917 -26.356 1.00 57.94 321 ASN A N 1
ATOM 2537 C CA . ASN A 1 321 ? -0.417 14.990 -27.694 1.00 57.94 321 ASN A CA 1
ATOM 2538 C C . ASN A 1 321 ? -0.293 13.595 -28.337 1.00 57.94 321 ASN A C 1
ATOM 2540 O O . ASN A 1 321 ? 0.815 13.066 -28.373 1.00 57.94 321 ASN A O 1
ATOM 2544 N N . PRO A 1 322 ? -1.372 12.993 -28.872 1.00 55.28 322 PRO A N 1
ATOM 2545 C CA . PRO A 1 322 ? -1.315 11.711 -29.582 1.00 55.28 322 PRO A CA 1
ATOM 2546 C C . PRO A 1 322 ? -0.235 11.631 -30.679 1.00 55.28 322 PRO A C 1
ATOM 2548 O O . PRO A 1 322 ? 0.297 10.557 -30.948 1.00 55.28 322 PRO A O 1
ATOM 2551 N N . GLU A 1 323 ? 0.143 12.761 -31.288 1.00 54.59 323 GLU A N 1
ATOM 2552 C CA . GLU A 1 323 ? 1.210 12.845 -32.295 1.00 54.59 323 GLU A CA 1
ATOM 2553 C C . GLU A 1 323 ? 2.619 12.557 -31.739 1.00 54.59 323 GLU A C 1
ATOM 2555 O O . GLU A 1 323 ? 3.535 12.277 -32.513 1.00 54.59 323 GLU A O 1
ATOM 2560 N N . GLN A 1 324 ? 2.792 12.558 -30.412 1.00 60.62 324 GLN A N 1
ATOM 2561 C CA . GLN A 1 324 ? 4.040 12.223 -29.717 1.00 60.62 324 GLN A CA 1
ATOM 2562 C C . GLN A 1 324 ? 4.433 10.738 -29.832 1.00 60.62 324 GLN A C 1
ATOM 2564 O O . GLN A 1 324 ? 5.553 10.379 -29.472 1.00 60.62 324 GLN A O 1
ATOM 2569 N N . PHE A 1 325 ? 3.538 9.869 -30.308 1.00 58.47 325 PHE A N 1
ATOM 2570 C CA . PHE A 1 325 ? 3.669 8.414 -30.162 1.00 58.47 325 PHE A CA 1
ATOM 2571 C C . PHE A 1 325 ? 3.929 7.651 -31.476 1.00 58.47 325 PHE A C 1
ATOM 2573 O O . PHE A 1 325 ? 4.238 6.462 -31.453 1.00 58.47 325 PHE A O 1
ATOM 2580 N N . VAL A 1 326 ? 3.867 8.305 -32.641 1.00 55.16 326 VAL A N 1
ATOM 2581 C CA . VAL A 1 326 ? 3.647 7.550 -33.890 1.00 55.16 326 VAL A CA 1
ATOM 2582 C C . VAL A 1 326 ? 4.916 7.263 -34.703 1.00 55.16 326 VAL A C 1
ATOM 2584 O O . VAL A 1 326 ? 4.981 6.210 -35.327 1.00 55.16 326 VAL A O 1
ATOM 2587 N N . GLU A 1 327 ? 5.955 8.104 -34.687 1.00 59.69 327 GLU A N 1
ATOM 2588 C CA . GLU A 1 327 ? 7.134 7.892 -35.551 1.00 59.69 327 GLU A CA 1
ATOM 2589 C C . GLU A 1 327 ? 8.431 8.425 -34.925 1.00 59.69 327 GLU A C 1
ATOM 2591 O O . GLU A 1 327 ? 8.432 9.489 -34.308 1.00 59.69 327 GLU A O 1
ATOM 2596 N N . ILE A 1 328 ? 9.530 7.692 -35.132 1.00 68.19 328 ILE A N 1
ATOM 2597 C CA . ILE A 1 328 ? 10.916 8.164 -34.986 1.00 68.19 328 ILE A CA 1
ATOM 2598 C C . ILE A 1 328 ? 11.516 8.079 -36.383 1.00 68.19 328 ILE A C 1
ATOM 2600 O O . ILE A 1 328 ? 11.393 7.012 -36.971 1.00 68.19 328 ILE A O 1
ATOM 2604 N N . GLY A 1 329 ? 12.061 9.192 -36.897 1.00 54.59 329 GLY A N 1
ATOM 2605 C CA . GLY A 1 329 ? 12.753 9.336 -38.196 1.00 54.59 329 GLY A CA 1
ATOM 2606 C C . GLY A 1 329 ? 12.122 8.605 -39.399 1.00 54.59 329 GLY A C 1
ATOM 2607 O O . GLY A 1 329 ? 12.166 7.391 -39.500 1.00 54.59 329 GLY A O 1
ATOM 2608 N N . ASP A 1 330 ? 11.548 9.284 -40.398 1.00 48.03 330 ASP A N 1
ATOM 2609 C CA . ASP A 1 330 ? 12.305 9.722 -41.584 1.00 48.03 330 ASP A CA 1
ATOM 2610 C C . ASP A 1 330 ? 11.481 10.771 -42.377 1.00 48.03 330 ASP A C 1
ATOM 2612 O O . ASP A 1 330 ? 10.736 10.443 -43.298 1.00 48.03 330 ASP A O 1
ATOM 2616 N N . ILE A 1 331 ? 11.551 12.061 -42.009 1.00 49.25 331 ILE A N 1
ATOM 2617 C CA . ILE A 1 331 ? 10.788 13.133 -42.701 1.00 49.25 331 ILE A CA 1
ATOM 2618 C C . ILE A 1 331 ? 11.641 13.862 -43.763 1.00 49.25 331 ILE A C 1
ATOM 2620 O O . ILE A 1 331 ? 11.119 14.563 -44.631 1.00 49.25 331 ILE A O 1
ATOM 2624 N N . MET A 1 332 ? 12.960 13.645 -43.793 1.00 42.78 332 MET A N 1
ATOM 2625 C CA . MET A 1 332 ? 13.852 14.288 -44.774 1.00 42.78 332 MET A CA 1
ATOM 2626 C C . MET A 1 332 ? 13.845 13.624 -46.165 1.00 42.78 332 MET A C 1
ATOM 2628 O O . MET A 1 332 ? 14.407 14.188 -47.106 1.00 42.78 332 MET A O 1
ATOM 2632 N N . SER A 1 333 ? 13.174 12.480 -46.343 1.00 41.66 333 SER A N 1
ATOM 2633 C CA . SER A 1 333 ? 13.019 11.820 -47.649 1.00 41.66 333 SER A CA 1
ATOM 2634 C C . SER A 1 333 ? 11.756 12.243 -48.425 1.00 41.66 333 SER A C 1
ATOM 2636 O O . SER A 1 333 ? 11.668 11.972 -49.622 1.00 41.66 333 SER A O 1
ATOM 2638 N N . SER A 1 334 ? 10.815 12.978 -47.812 1.00 39.03 334 SER A N 1
ATOM 2639 C CA . SER A 1 334 ? 9.529 13.348 -48.438 1.00 39.03 334 SER A CA 1
ATOM 2640 C C . SER A 1 334 ? 9.368 14.829 -48.828 1.00 39.03 334 SER A C 1
ATOM 2642 O O . SER A 1 334 ? 8.364 15.183 -49.441 1.00 39.03 334 SER A O 1
ATOM 2644 N N . SER A 1 335 ? 10.358 15.698 -48.575 1.00 37.25 335 SER A N 1
ATOM 2645 C CA . SER A 1 335 ? 10.306 17.129 -48.955 1.00 37.25 335 SER A CA 1
ATOM 2646 C C . SER A 1 335 ? 11.001 17.485 -50.281 1.00 37.25 335 SER A C 1
ATOM 2648 O O . SER A 1 335 ? 11.117 18.662 -50.626 1.00 37.25 335 SER A O 1
ATOM 2650 N N . LYS A 1 336 ? 11.431 16.488 -51.065 1.00 37.72 336 LYS A N 1
ATOM 2651 C CA . LYS A 1 336 ? 11.856 16.676 -52.462 1.00 37.72 336 LYS A CA 1
ATOM 2652 C C . LYS A 1 336 ? 10.816 16.087 -53.414 1.00 37.72 336 LYS A C 1
ATOM 2654 O O . LYS A 1 336 ? 10.996 14.966 -53.874 1.00 37.72 336 LYS A O 1
ATOM 2659 N N . ASN A 1 337 ? 9.759 16.841 -53.705 1.00 34.47 337 ASN A N 1
ATOM 2660 C CA . ASN A 1 337 ? 9.019 16.767 -54.970 1.00 34.47 337 ASN A CA 1
ATOM 2661 C C . ASN A 1 337 ? 8.359 18.108 -55.272 1.00 34.47 337 ASN A C 1
ATOM 2663 O O . ASN A 1 337 ? 7.664 18.629 -54.373 1.00 34.47 337 ASN A O 1
#